Protein AF-A0A0Q7WFC5-F1 (afdb_monomer)

Foldseek 3Di:
DPDDPDAQDDPPCRQVQKWKDADDDCVCVFKDFDPVQVVFDKDWPGKMKIFGNQLLQFQFDDDQKTAGVVQWIWGADPVRDIGTDHRDPQPVFDDALADDDDVQWDWDTKEWLAWDDDPHFIKTKIWTWTDDPQKIWTWIWIDRHNVRIGDTGTGMIGSFDWSYWGWADDPPAQKTKIWTWGDPDSGMIMIIIMIGHCRPPHD

Radius of gyration: 17.23 Å; Cα contacts (8 Å, |Δi|>4): 471; chains: 1; bounding box: 55×32×42 Å

Secondary structure (DSSP, 8-state):
----PPPPPPTTTTGGG-EEEEPPS-HHHHEEE-HHHHHS-EEEEEEEEEESTTGGGEEEEETTEEEETTS-EEEEPTTS-EEEE---GGG-----SSPPPBTTBEEEEEEEEEEEEETTEEEEEEEEEEEETTEEEEEEEEESSSS-B---EEEEEESS-EEEEEEEE-SSSSEEEEEEEEEEETTEEEEEEEEEE-TTTT-

Structure (mmCIF, N/CA/C/O backbone):
data_AF-A0A0Q7WFC5-F1
#
_entry.id   AF-A0A0Q7WFC5-F1
#
loop_
_atom_site.group_PDB
_atom_site.id
_atom_site.type_symbol
_atom_site.label_atom_id
_atom_site.label_alt_id
_atom_site.label_comp_id
_atom_site.label_asym_id
_atom_site.label_entity_id
_atom_site.label_seq_id
_atom_site.pdbx_PDB_ins_code
_atom_site.Cartn_x
_atom_site.Cartn_y
_atom_site.Cartn_z
_atom_site.occupancy
_atom_site.B_iso_or_equiv
_atom_site.auth_seq_id
_atom_site.auth_comp_id
_atom_si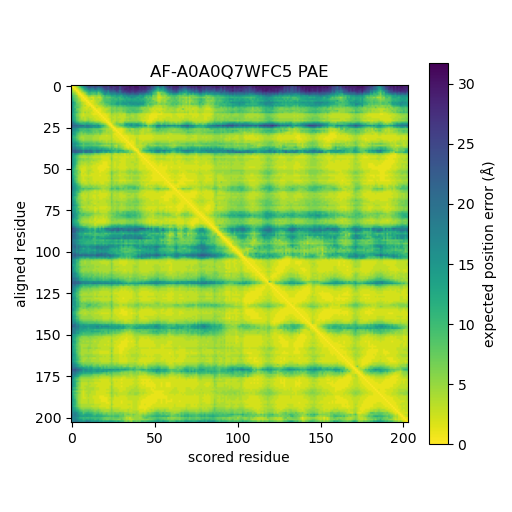te.auth_asym_id
_atom_site.auth_atom_id
_atom_site.pdbx_PDB_model_num
ATOM 1 N N . MET A 1 1 ? -30.714 11.864 8.278 1.00 39.97 1 MET A N 1
ATOM 2 C CA . MET A 1 1 ? -29.451 12.556 8.618 1.00 39.97 1 MET A CA 1
ATOM 3 C C . MET A 1 1 ? -28.369 11.495 8.747 1.00 39.97 1 MET A C 1
ATOM 5 O O . MET A 1 1 ? -28.554 10.614 9.578 1.00 39.97 1 MET A O 1
ATOM 9 N N . PRO A 1 2 ? -27.307 11.490 7.927 1.00 41.41 2 PRO A N 1
ATOM 10 C CA . PRO A 1 2 ? -26.211 10.553 8.137 1.00 41.41 2 PRO A CA 1
ATOM 11 C C . PRO A 1 2 ? -25.499 10.972 9.427 1.00 41.41 2 PRO A C 1
ATOM 13 O O . PRO A 1 2 ? -24.963 12.078 9.516 1.00 41.41 2 PRO A O 1
ATOM 16 N N . GLY A 1 3 ? -25.586 10.136 10.462 1.00 44.69 3 GLY A N 1
ATOM 17 C CA . GLY A 1 3 ? -24.937 10.397 11.741 1.00 44.69 3 GLY A CA 1
ATOM 18 C C . GLY A 1 3 ? -23.439 10.568 11.518 1.00 44.69 3 GLY A C 1
ATOM 19 O O . GLY A 1 3 ? -22.791 9.681 10.964 1.00 44.69 3 GLY A O 1
ATOM 20 N N . ARG A 1 4 ? -22.885 11.721 11.914 1.00 56.75 4 ARG A N 1
ATOM 21 C CA . ARG A 1 4 ? -21.432 11.880 12.013 1.00 56.75 4 ARG A CA 1
ATOM 22 C C . ARG A 1 4 ? -20.948 10.785 12.958 1.00 56.75 4 ARG A C 1
ATOM 24 O O . ARG A 1 4 ? -21.286 10.809 14.138 1.00 56.75 4 ARG A O 1
ATOM 31 N N . GLY A 1 5 ? -20.207 9.816 12.425 1.00 56.88 5 GLY A N 1
ATOM 32 C CA . GLY A 1 5 ? -19.525 8.825 13.247 1.00 56.88 5 GLY A CA 1
ATOM 33 C C . GLY A 1 5 ? -18.638 9.510 14.295 1.00 56.88 5 GLY A C 1
ATOM 34 O O . GLY A 1 5 ? -18.316 10.696 14.147 1.00 56.88 5 GLY A O 1
ATOM 35 N N . PRO A 1 6 ? -18.247 8.787 15.356 1.00 72.25 6 PRO A N 1
ATOM 36 C CA . PRO A 1 6 ? -17.381 9.332 16.393 1.00 72.25 6 PRO A CA 1
ATOM 37 C C . PRO A 1 6 ? -16.131 9.963 15.768 1.00 72.25 6 PRO A C 1
ATOM 39 O O . PRO A 1 6 ? -15.525 9.403 14.851 1.00 72.25 6 PRO A O 1
ATOM 42 N N . ALA A 1 7 ? -15.774 11.159 16.238 1.00 80.38 7 ALA A N 1
ATOM 43 C CA . ALA A 1 7 ? -14.580 11.846 15.772 1.00 80.38 7 ALA A CA 1
ATOM 44 C C . ALA A 1 7 ? -13.329 11.057 16.183 1.00 80.38 7 ALA A C 1
ATOM 46 O O . ALA A 1 7 ? -13.279 10.481 17.270 1.00 80.38 7 ALA A O 1
ATOM 47 N N . CYS A 1 8 ? -12.311 11.045 15.320 1.00 84.12 8 CYS A N 1
ATOM 48 C CA . CYS A 1 8 ? -11.009 10.514 15.705 1.00 84.12 8 CYS A CA 1
ATOM 49 C C . CYS A 1 8 ? -10.441 11.343 16.866 1.00 84.12 8 CYS A C 1
ATOM 51 O O . CYS A 1 8 ? -10.536 12.572 16.863 1.00 84.12 8 CYS A O 1
ATOM 53 N N . ALA A 1 9 ? -9.861 10.652 17.845 1.00 83.56 9 ALA A N 1
ATOM 54 C CA . ALA A 1 9 ? -9.234 11.255 19.009 1.00 83.56 9 ALA A CA 1
ATOM 55 C C . ALA A 1 9 ? -8.072 12.203 18.617 1.00 83.56 9 ALA A C 1
ATOM 57 O O . ALA A 1 9 ? -7.489 12.081 17.527 1.00 83.56 9 ALA A O 1
ATOM 58 N N . PRO A 1 10 ? -7.712 13.160 19.492 1.00 81.44 10 PRO A N 1
ATOM 59 C CA . PRO A 1 10 ? -6.526 13.989 19.300 1.00 81.44 10 PRO A CA 1
ATOM 60 C C . PRO A 1 10 ? -5.241 13.145 19.271 1.00 81.44 10 PRO A C 1
ATOM 62 O O . PRO A 1 10 ? -5.215 12.000 19.732 1.00 81.44 10 PRO A O 1
ATOM 65 N N . ALA A 1 11 ? -4.171 13.724 18.715 1.00 74.88 11 ALA A N 1
ATOM 66 C CA . ALA A 1 11 ? -2.845 13.102 18.682 1.00 74.88 11 ALA A CA 1
ATOM 67 C C . ALA A 1 11 ? -2.408 12.644 20.088 1.00 74.88 11 ALA A C 1
ATOM 69 O O . ALA A 1 11 ? -2.734 13.289 21.085 1.00 74.88 11 ALA A O 1
ATOM 70 N N . GLY A 1 12 ? -1.727 11.502 20.172 1.00 73.69 12 GLY A N 1
ATOM 71 C CA . GLY A 1 12 ? -1.347 10.850 21.428 1.00 73.69 12 GLY A CA 1
ATOM 72 C C . GLY A 1 12 ? -2.441 9.988 22.074 1.00 73.69 12 GLY A C 1
ATOM 73 O O . GLY A 1 12 ? -2.125 9.164 22.924 1.00 73.69 12 GLY A O 1
ATOM 74 N N . GLN A 1 13 ? -3.712 10.112 21.664 1.00 82.25 13 GLN A N 1
ATOM 75 C CA . GLN A 1 13 ? -4.828 9.292 22.181 1.00 82.25 13 GLN A CA 1
ATOM 76 C C . GLN A 1 13 ? -5.466 8.388 21.117 1.00 82.25 13 GLN A C 1
ATOM 78 O O . GLN A 1 13 ? -6.366 7.600 21.410 1.00 82.25 13 GLN A O 1
ATOM 83 N N . ARG A 1 14 ? -5.003 8.477 19.866 1.00 85.56 14 ARG A N 1
ATOM 84 C CA . ARG A 1 14 ? -5.604 7.784 18.715 1.00 85.56 14 ARG A CA 1
ATOM 85 C C . ARG A 1 14 ? -5.533 6.271 18.819 1.00 85.56 14 ARG A C 1
ATOM 87 O O . ARG A 1 14 ? -6.496 5.608 18.454 1.00 85.56 14 ARG A O 1
ATOM 94 N N . LEU A 1 15 ? -4.430 5.739 19.343 1.00 85.62 15 LEU A N 1
ATOM 95 C CA . LEU A 1 15 ? -4.199 4.294 19.420 1.00 85.62 15 LEU A CA 1
ATOM 96 C C . LEU A 1 15 ? -5.191 3.590 20.350 1.00 85.62 15 LEU A C 1
ATOM 98 O O . LEU A 1 15 ? -5.671 2.513 20.018 1.00 85.62 15 LEU A O 1
ATOM 102 N N . ALA A 1 16 ? -5.569 4.228 21.462 1.00 84.62 16 ALA A N 1
ATOM 103 C CA . ALA A 1 16 ? -6.567 3.691 22.390 1.00 84.62 16 ALA A CA 1
ATOM 104 C C . ALA A 1 16 ? -7.974 3.599 21.769 1.00 84.62 16 ALA A C 1
ATOM 106 O O . ALA A 1 16 ? -8.818 2.845 22.245 1.00 84.62 16 ALA A O 1
ATOM 107 N N . ALA A 1 17 ? -8.227 4.358 20.699 1.00 86.19 17 ALA A N 1
ATOM 108 C CA . ALA A 1 17 ? -9.476 4.327 19.948 1.00 86.19 17 ALA A CA 1
ATOM 109 C C . ALA A 1 17 ? -9.450 3.317 18.786 1.00 86.19 17 ALA A C 1
ATOM 111 O O . ALA A 1 17 ? -10.381 3.293 17.981 1.00 86.19 17 ALA A O 1
ATOM 112 N N . LEU A 1 18 ? -8.390 2.516 18.656 1.00 92.19 18 LEU A N 1
ATOM 113 C CA . LEU A 1 18 ? -8.260 1.500 17.621 1.00 92.19 18 LEU A CA 1
ATOM 114 C C . LEU A 1 18 ? -8.407 0.101 18.212 1.00 92.19 18 LEU A C 1
ATOM 116 O O . LEU A 1 18 ? -8.096 -0.176 19.367 1.00 92.19 18 LEU A O 1
ATOM 120 N N . SER A 1 19 ? -8.884 -0.813 17.385 1.00 92.50 19 SER A N 1
ATOM 121 C CA . SER A 1 19 ? -8.896 -2.243 17.665 1.00 92.50 19 SER A CA 1
ATOM 122 C C . SER A 1 19 ? -8.533 -2.987 16.397 1.00 92.50 19 SER A C 1
ATOM 124 O O . SER A 1 19 ? -8.853 -2.535 15.298 1.00 92.50 19 SER A O 1
ATOM 126 N N . VAL A 1 20 ? -7.849 -4.115 16.542 1.00 93.06 20 VAL A N 1
ATOM 127 C CA . VAL A 1 20 ? -7.303 -4.865 15.410 1.00 93.06 20 VAL A CA 1
ATOM 128 C C . VAL A 1 20 ? -7.738 -6.306 15.521 1.00 93.06 20 VAL A C 1
ATOM 130 O O . VAL A 1 20 ? -7.659 -6.914 16.586 1.00 93.06 20 VAL A O 1
ATOM 133 N N . LYS A 1 21 ? -8.197 -6.857 14.404 1.00 92.00 21 LYS A N 1
ATOM 134 C CA . LYS A 1 21 ? -8.575 -8.262 14.284 1.00 92.00 21 LYS A CA 1
ATOM 135 C C . LYS A 1 21 ? -8.008 -8.839 12.987 1.00 92.00 21 LYS A C 1
ATOM 137 O O . LYS A 1 21 ? -7.703 -8.073 12.069 1.00 92.00 21 LYS A O 1
ATOM 142 N N . PRO A 1 22 ? -7.861 -10.168 12.882 1.00 89.62 22 PRO A N 1
ATOM 143 C CA . PRO A 1 22 ? -7.664 -10.811 11.588 1.00 89.62 22 PRO A CA 1
ATOM 144 C C . PRO A 1 22 ? -8.765 -10.384 10.611 1.00 89.62 22 PRO A C 1
ATOM 146 O O . PRO A 1 22 ? -9.923 -10.239 11.010 1.00 89.62 22 PRO A O 1
ATOM 149 N N . GLY A 1 23 ? -8.403 -10.140 9.353 1.00 84.50 23 GLY A N 1
ATOM 150 C CA . GLY A 1 23 ? -9.391 -9.862 8.315 1.00 84.50 23 GLY A CA 1
ATOM 151 C C . GLY A 1 23 ? -10.138 -11.126 7.889 1.00 84.50 23 GLY A C 1
ATOM 152 O O . GLY A 1 23 ? -9.619 -12.239 7.987 1.00 84.50 23 GLY A O 1
ATOM 153 N N . GLU A 1 24 ? -11.363 -10.953 7.403 1.00 78.25 24 GLU A N 1
ATOM 154 C CA . GLU A 1 24 ? -12.151 -12.036 6.808 1.00 78.25 24 GLU A CA 1
ATOM 155 C C . GLU A 1 24 ? -11.700 -12.271 5.354 1.00 78.25 24 GLU A C 1
ATOM 157 O O . GLU A 1 24 ? -11.214 -11.360 4.681 1.00 78.25 24 GLU A O 1
ATOM 162 N N . ALA A 1 25 ? -11.795 -13.515 4.882 1.00 57.81 25 ALA A N 1
ATOM 163 C CA . ALA A 1 25 ? -11.073 -14.034 3.714 1.00 57.81 25 ALA A CA 1
ATOM 164 C C . ALA A 1 25 ? -11.590 -13.581 2.323 1.00 57.81 25 ALA A C 1
ATOM 166 O O . ALA A 1 25 ? -11.425 -14.304 1.348 1.00 57.81 25 ALA A O 1
ATOM 167 N N . GLU A 1 26 ? -12.178 -12.393 2.178 1.00 78.50 26 GLU A N 1
ATOM 168 C CA . GLU A 1 26 ? -12.779 -11.937 0.906 1.00 78.50 26 GLU A CA 1
ATOM 169 C C . GLU A 1 26 ? -11.886 -10.994 0.078 1.00 78.50 26 GLU A C 1
ATOM 171 O O . GLU A 1 26 ? -12.369 -10.116 -0.637 1.00 78.50 26 GLU A O 1
ATOM 176 N N . VAL A 1 27 ? -10.566 -11.169 0.150 1.00 84.00 27 VAL A N 1
ATOM 177 C CA . VAL A 1 27 ? -9.597 -10.307 -0.552 1.00 84.00 27 VAL A CA 1
ATOM 178 C C . VAL A 1 27 ? -9.790 -10.336 -2.072 1.00 84.00 27 VAL A C 1
ATOM 180 O O . VAL A 1 27 ? -9.755 -9.283 -2.708 1.00 84.00 27 VAL A O 1
ATOM 183 N N . ASP A 1 28 ? -10.088 -11.506 -2.640 1.00 81.44 28 ASP A N 1
ATOM 184 C CA . ASP A 1 28 ? -10.241 -11.702 -4.091 1.00 81.44 28 ASP A CA 1
ATOM 185 C C . ASP A 1 28 ? -11.478 -11.000 -4.681 1.00 81.44 28 ASP A C 1
ATOM 187 O O . ASP A 1 28 ? -11.586 -10.835 -5.894 1.00 81.44 28 ASP A O 1
ATOM 191 N N . ARG A 1 29 ? -12.426 -10.556 -3.841 1.00 85.56 29 ARG A N 1
ATOM 192 C CA . ARG A 1 29 ? -13.570 -9.734 -4.282 1.00 85.56 29 ARG A CA 1
ATOM 193 C C . ARG A 1 29 ? -13.220 -8.256 -4.407 1.00 85.56 29 ARG A C 1
ATOM 195 O O . ARG A 1 29 ? -13.911 -7.515 -5.106 1.00 85.56 29 ARG A O 1
ATOM 202 N N . VAL A 1 30 ? -12.185 -7.822 -3.694 1.00 90.50 30 VAL A N 1
ATOM 203 C CA . VAL A 1 30 ? -11.772 -6.420 -3.630 1.00 90.50 30 VAL A CA 1
ATOM 204 C C . VAL A 1 30 ? -10.581 -6.159 -4.537 1.00 90.50 30 VAL A C 1
ATOM 206 O O . VAL A 1 30 ? -10.545 -5.125 -5.200 1.00 90.50 30 VAL A O 1
ATOM 209 N N . ILE A 1 31 ? -9.621 -7.082 -4.565 1.00 94.62 31 ILE A N 1
ATOM 210 C CA . ILE A 1 31 ? -8.368 -6.954 -5.298 1.00 94.62 31 ILE A CA 1
ATOM 211 C C . ILE A 1 31 ? -8.401 -7.831 -6.545 1.00 94.62 31 ILE A C 1
ATOM 213 O O . ILE A 1 31 ? -8.584 -9.041 -6.464 1.00 94.62 31 ILE A O 1
ATOM 217 N N . ALA A 1 32 ? -8.141 -7.216 -7.695 1.00 94.50 32 ALA A N 1
ATOM 218 C CA . ALA A 1 32 ? -7.932 -7.914 -8.956 1.00 94.50 32 ALA A CA 1
ATOM 219 C C . ALA A 1 32 ? -6.514 -7.648 -9.469 1.00 94.50 32 ALA A C 1
ATOM 221 O O . ALA A 1 32 ? -6.166 -6.505 -9.784 1.00 94.50 32 ALA A O 1
ATOM 222 N N . TRP A 1 33 ? -5.703 -8.701 -9.555 1.00 94.12 33 TRP A N 1
ATOM 223 C CA . TRP A 1 33 ? -4.349 -8.653 -10.110 1.00 94.12 33 TRP A CA 1
ATOM 224 C C . TRP A 1 33 ? -4.377 -8.523 -11.629 1.00 94.12 33 TRP A C 1
ATOM 226 O O . TRP A 1 33 ? -5.282 -9.033 -12.294 1.00 94.12 33 TRP A O 1
ATOM 236 N N . SER A 1 34 ? -3.381 -7.846 -12.200 1.00 91.75 34 SER A N 1
ATOM 237 C CA . SER A 1 34 ? -3.228 -7.841 -13.652 1.00 91.75 34 SER A CA 1
ATOM 238 C C . SER A 1 34 ? -2.882 -9.250 -14.155 1.00 91.75 34 SER A C 1
ATOM 240 O O . SER A 1 34 ? -2.238 -10.011 -13.429 1.00 91.75 34 SER A O 1
ATOM 242 N N . PRO A 1 35 ? -3.268 -9.625 -15.391 1.00 87.69 35 PRO A N 1
ATOM 243 C CA . PRO A 1 35 ? -3.043 -10.979 -15.901 1.00 87.69 35 PRO A CA 1
ATOM 244 C C . PRO A 1 35 ? -1.581 -11.431 -15.823 1.00 87.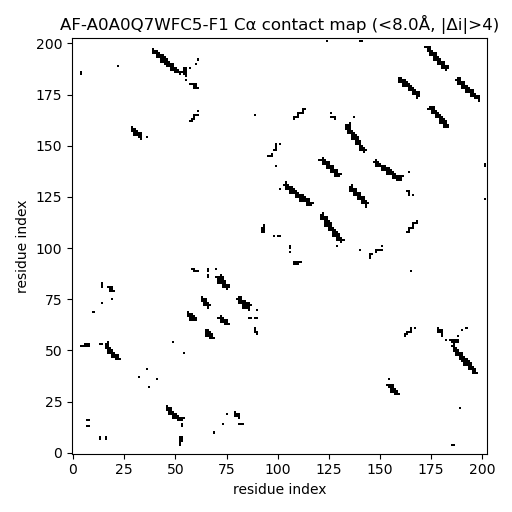69 35 PRO A C 1
ATOM 246 O O . PRO A 1 35 ? -1.310 -12.576 -15.484 1.00 87.69 35 PRO A O 1
ATOM 249 N N . GLN A 1 36 ? -0.643 -10.514 -16.075 1.00 82.75 36 GLN A N 1
ATOM 250 C CA . GLN A 1 36 ? 0.789 -10.799 -16.021 1.00 82.75 36 GLN A CA 1
ATOM 251 C C . GLN A 1 36 ? 1.274 -11.068 -14.583 1.00 82.75 36 GLN A C 1
ATOM 253 O O . GLN A 1 36 ? 2.071 -11.976 -14.370 1.00 82.75 36 GLN A O 1
ATOM 258 N N . VAL A 1 37 ? 0.757 -10.355 -13.573 1.00 83.81 37 VAL A N 1
ATOM 259 C CA . VAL A 1 37 ? 1.086 -10.654 -12.164 1.00 83.81 37 VAL A CA 1
ATOM 260 C C . VAL A 1 37 ? 0.351 -11.896 -11.663 1.00 83.81 37 VAL A C 1
ATOM 262 O O . VAL A 1 37 ? 0.867 -12.618 -10.816 1.00 83.81 37 VAL A O 1
ATOM 265 N N . ALA A 1 38 ? -0.843 -12.175 -12.186 1.00 78.94 38 ALA A N 1
ATOM 266 C CA . ALA A 1 38 ? -1.596 -13.376 -11.844 1.00 78.94 38 ALA A CA 1
ATOM 267 C C . ALA A 1 38 ? -0.884 -14.660 -12.303 1.00 78.94 38 ALA A C 1
ATOM 269 O O . ALA A 1 38 ? -1.032 -15.697 -11.659 1.00 78.94 38 ALA A O 1
ATOM 270 N N . THR A 1 39 ? -0.102 -14.589 -13.386 1.00 73.38 39 THR A N 1
ATOM 271 C CA . THR A 1 39 ? 0.787 -15.680 -13.814 1.00 73.38 39 THR A CA 1
ATOM 272 C C . THR A 1 39 ? 2.080 -15.761 -13.000 1.00 73.38 39 THR A C 1
ATOM 274 O O . THR A 1 39 ? 2.645 -16.846 -12.869 1.00 73.38 39 THR A O 1
ATOM 277 N N . ASP A 1 40 ? 2.534 -14.644 -12.427 1.00 69.31 40 ASP A N 1
ATOM 278 C CA . ASP A 1 40 ? 3.643 -14.619 -11.473 1.00 69.31 40 ASP A CA 1
ATOM 279 C C . ASP A 1 40 ? 3.202 -15.105 -10.079 1.00 69.31 40 ASP A C 1
ATOM 281 O O . ASP A 1 40 ? 2.029 -15.102 -9.702 1.00 69.31 40 ASP A O 1
ATOM 285 N N . SER A 1 41 ? 4.167 -15.518 -9.251 1.00 77.38 41 SER A N 1
ATOM 286 C CA . SER A 1 41 ? 3.875 -15.916 -7.870 1.00 77.38 41 SER A CA 1
ATOM 287 C C . SER A 1 41 ? 3.632 -14.691 -6.983 1.00 77.38 41 SER A C 1
ATOM 289 O O . SER A 1 41 ? 4.582 -14.043 -6.527 1.00 77.38 41 SER A O 1
ATOM 291 N N . HIS A 1 42 ? 2.363 -14.418 -6.684 1.00 86.94 42 HIS A N 1
ATOM 292 C CA . HIS A 1 42 ? 1.941 -13.556 -5.583 1.00 86.94 42 HIS A CA 1
ATOM 293 C C . HIS A 1 42 ? 1.221 -14.383 -4.507 1.00 86.94 42 HIS A C 1
ATOM 295 O O . HIS A 1 42 ? 0.634 -15.427 -4.787 1.00 86.94 42 HIS A O 1
ATOM 301 N N . ARG A 1 43 ? 1.293 -13.952 -3.247 1.00 91.06 43 ARG A N 1
ATOM 302 C CA . ARG A 1 43 ? 0.614 -14.627 -2.131 1.00 91.06 43 ARG A CA 1
ATOM 303 C C . ARG A 1 43 ? 0.245 -13.617 -1.061 1.00 91.06 43 ARG A C 1
ATOM 305 O O . ARG A 1 43 ? 1.090 -12.821 -0.666 1.00 91.06 43 ARG A O 1
ATOM 312 N N . LEU A 1 44 ? -0.984 -13.698 -0.557 1.00 92.31 44 LEU A N 1
ATOM 313 C CA . LEU A 1 44 ? -1.400 -12.963 0.634 1.00 92.31 44 LEU A CA 1
ATOM 314 C C . LEU A 1 44 ? -0.612 -13.471 1.852 1.00 92.31 44 LEU A C 1
ATOM 316 O O . LEU A 1 44 ? -0.672 -14.653 2.199 1.00 92.31 44 LEU A O 1
ATOM 320 N N . VAL A 1 45 ? 0.154 -12.576 2.466 1.00 91.62 45 VAL A N 1
ATOM 321 C CA . VAL A 1 45 ? 0.984 -12.835 3.651 1.00 91.62 45 VAL A CA 1
ATOM 322 C C . VAL A 1 45 ? 0.268 -12.373 4.910 1.00 91.62 45 VAL A C 1
ATOM 324 O O . VAL A 1 45 ? 0.341 -13.041 5.938 1.00 91.62 45 VAL A O 1
ATOM 327 N N . GLU A 1 46 ? -0.438 -11.246 4.832 1.00 91.19 46 GLU A N 1
ATOM 328 C CA . GLU A 1 46 ? -1.078 -10.640 5.992 1.00 91.19 46 GLU A CA 1
ATOM 329 C C . GLU A 1 46 ? -2.404 -9.983 5.608 1.00 91.19 46 GLU A C 1
ATOM 331 O O . GLU A 1 46 ? -2.498 -9.320 4.577 1.00 91.19 46 GLU A O 1
ATOM 336 N N . ASN A 1 47 ? -3.425 -10.183 6.444 1.00 93.25 47 ASN A N 1
ATOM 337 C CA . ASN A 1 47 ? -4.742 -9.565 6.321 1.00 93.25 47 ASN A CA 1
ATOM 338 C C . ASN A 1 47 ? -5.242 -9.175 7.715 1.00 93.25 47 ASN A C 1
ATOM 340 O O . ASN A 1 47 ? -5.544 -10.041 8.544 1.00 93.25 47 ASN A O 1
ATOM 344 N N . ARG A 1 48 ? -5.317 -7.872 7.984 1.00 93.19 48 ARG A N 1
ATOM 345 C CA . ARG A 1 48 ? -5.801 -7.321 9.254 1.00 93.19 48 ARG A CA 1
ATOM 346 C C . ARG A 1 48 ? -6.904 -6.312 9.008 1.00 93.19 48 ARG A C 1
ATOM 348 O O . ARG A 1 48 ? -6.830 -5.521 8.078 1.00 93.19 48 ARG A O 1
ATOM 355 N N . ARG A 1 49 ? -7.873 -6.271 9.913 1.00 94.19 49 ARG A N 1
ATOM 356 C CA . ARG A 1 49 ? -8.911 -5.246 9.954 1.00 94.19 49 ARG A CA 1
ATOM 357 C C . ARG A 1 49 ? -8.691 -4.368 11.182 1.00 94.19 49 ARG A C 1
ATOM 359 O O . ARG A 1 49 ? -8.734 -4.847 12.315 1.00 94.19 49 ARG A O 1
ATOM 366 N N . VAL A 1 50 ? -8.438 -3.087 10.942 1.00 94.44 50 VAL A N 1
ATOM 367 C CA . VAL A 1 50 ? -8.343 -2.031 11.950 1.00 94.44 50 VAL A CA 1
ATOM 368 C C . VAL A 1 50 ? -9.694 -1.337 12.035 1.00 94.44 50 VAL A C 1
ATOM 370 O O . VAL A 1 50 ? -10.210 -0.830 11.040 1.00 94.44 50 VAL A O 1
ATOM 373 N N . THR A 1 51 ? -10.271 -1.291 13.225 1.00 94.56 51 THR A N 1
ATOM 374 C CA . THR A 1 51 ? -11.568 -0.665 13.481 1.00 94.56 51 THR A CA 1
ATOM 375 C C . THR A 1 51 ? -11.452 0.431 14.522 1.00 94.56 51 THR A C 1
ATOM 377 O O . THR A 1 51 ? -10.659 0.316 15.453 1.00 94.56 51 THR A O 1
ATOM 380 N N . GLY A 1 52 ? -12.283 1.458 14.394 1.00 93.81 52 GLY A N 1
ATOM 381 C CA . GLY A 1 52 ? -12.414 2.526 15.376 1.00 93.81 52 GLY A CA 1
ATOM 382 C C . GLY A 1 52 ? -12.479 3.919 14.746 1.00 93.81 52 GLY A C 1
ATOM 383 O O . GLY A 1 52 ? -12.277 4.066 13.538 1.00 93.81 52 GLY A O 1
ATOM 384 N N . PRO A 1 53 ? -12.733 4.968 15.549 1.00 92.50 53 PRO A N 1
ATOM 385 C CA . PRO A 1 53 ? -12.864 6.352 15.079 1.00 92.50 53 PRO A CA 1
ATOM 386 C C . PRO A 1 53 ? -11.662 6.874 14.278 1.00 92.50 53 PRO A C 1
ATOM 388 O O . PRO A 1 53 ? -11.813 7.743 13.420 1.00 92.50 53 PRO A O 1
ATOM 391 N N . CYS A 1 54 ? -10.470 6.336 14.547 1.00 92.25 54 CYS A N 1
ATOM 392 C CA . CYS A 1 54 ? -9.228 6.708 13.873 1.00 92.25 54 CYS A CA 1
ATOM 393 C C . CYS A 1 54 ? -8.795 5.724 12.777 1.00 92.25 54 CYS A C 1
ATOM 395 O O . CYS A 1 54 ? -7.734 5.904 12.193 1.00 92.25 54 CYS A O 1
ATOM 397 N N . ALA A 1 55 ? -9.580 4.689 12.456 1.00 94.25 55 ALA A N 1
ATOM 398 C CA . ALA A 1 55 ? -9.148 3.670 11.495 1.00 94.25 55 ALA A CA 1
ATOM 399 C C . ALA A 1 55 ? -8.834 4.273 10.117 1.00 94.25 55 ALA A C 1
ATOM 401 O O . ALA A 1 55 ? -7.815 3.947 9.508 1.00 94.25 55 ALA A O 1
ATOM 402 N N . LYS A 1 56 ? -9.651 5.229 9.656 1.00 93.00 56 LYS A N 1
ATOM 403 C CA . LYS A 1 56 ? -9.444 5.928 8.376 1.00 93.00 56 LYS A CA 1
ATOM 404 C C . LYS A 1 56 ? -8.142 6.729 8.291 1.00 93.00 56 LYS A C 1
ATOM 406 O O . LYS A 1 56 ? -7.779 7.153 7.199 1.00 93.00 56 LYS A O 1
ATOM 411 N N . THR A 1 57 ? -7.503 7.026 9.426 1.00 91.88 57 THR A N 1
ATOM 412 C CA . THR A 1 57 ? -6.254 7.791 9.442 1.00 91.88 57 THR A CA 1
ATOM 413 C C . THR A 1 57 ? -5.041 6.884 9.336 1.00 91.88 57 THR A C 1
ATOM 415 O O . THR A 1 57 ? -3.943 7.406 9.263 1.00 91.88 57 THR A O 1
ATOM 418 N N . VAL A 1 58 ? -5.190 5.556 9.320 1.00 92.75 58 VAL A N 1
ATOM 419 C CA . VAL A 1 58 ? -4.089 4.654 8.959 1.00 92.75 58 VAL A CA 1
ATOM 420 C C . VAL A 1 58 ? -3.761 4.871 7.483 1.00 92.75 58 VAL A C 1
ATOM 422 O O . VAL A 1 58 ? -4.664 4.867 6.649 1.00 92.75 58 VAL A O 1
ATOM 425 N N . LYS A 1 59 ? -2.484 5.100 7.165 1.00 91.25 59 LYS A N 1
ATOM 426 C CA . LYS A 1 59 ? -2.020 5.422 5.804 1.00 91.25 59 LYS A CA 1
ATOM 427 C C . LYS A 1 59 ? -0.958 4.461 5.292 1.00 91.25 59 LYS A C 1
ATOM 429 O O . LYS A 1 59 ? -0.971 4.118 4.116 1.00 91.25 59 LYS A O 1
ATOM 434 N N . ALA A 1 60 ? -0.087 3.967 6.163 1.00 90.62 60 ALA A N 1
ATOM 435 C CA . ALA A 1 60 ? 0.928 2.990 5.794 1.00 90.62 60 ALA A CA 1
ATOM 436 C C . ALA A 1 60 ? 0.880 1.775 6.709 1.00 90.62 60 ALA A C 1
ATOM 438 O O . ALA A 1 60 ? 0.482 1.860 7.872 1.00 90.62 60 ALA A O 1
ATOM 439 N N . PHE A 1 61 ? 1.327 0.654 6.159 1.00 90.50 61 PHE A N 1
ATOM 440 C CA . PHE A 1 61 ? 1.417 -0.619 6.842 1.00 90.50 61 PHE A CA 1
ATOM 441 C C . PHE A 1 61 ? 2.634 -1.381 6.322 1.00 90.50 61 PHE A C 1
ATOM 443 O O . PHE A 1 61 ? 2.902 -1.385 5.123 1.0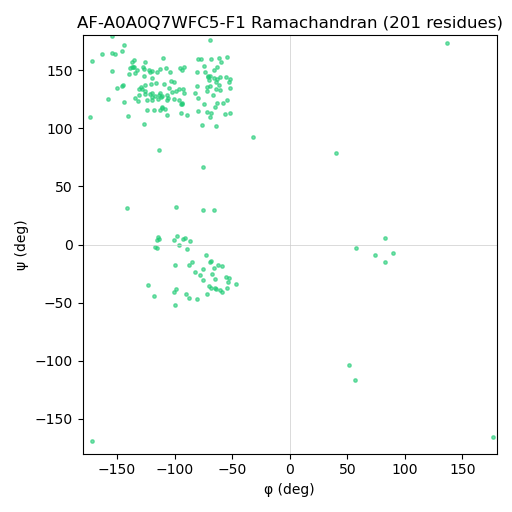0 90.50 61 PHE A O 1
ATOM 450 N N . LEU A 1 62 ? 3.392 -1.994 7.221 1.00 86.38 62 LEU A N 1
ATOM 451 C CA . LEU A 1 62 ? 4.476 -2.902 6.895 1.00 86.38 62 LEU A CA 1
ATOM 452 C C . LEU A 1 62 ? 4.755 -3.812 8.089 1.00 86.38 62 LEU A C 1
ATOM 454 O O . LEU A 1 62 ? 5.056 -3.308 9.162 1.00 86.38 62 LEU A O 1
ATOM 458 N N . VAL A 1 63 ? 4.725 -5.132 7.883 1.00 81.75 63 VAL A N 1
ATOM 459 C CA . VAL A 1 63 ? 5.189 -6.165 8.834 1.00 81.75 63 VAL A CA 1
ATOM 460 C C . VAL A 1 63 ? 4.815 -5.838 10.285 1.00 81.75 63 VAL A C 1
ATOM 462 O O . VAL A 1 63 ? 5.629 -5.354 11.072 1.00 81.75 63 VAL A O 1
ATOM 465 N N . ASN A 1 64 ? 3.556 -6.084 10.641 1.00 86.81 64 ASN A N 1
ATOM 466 C CA . ASN A 1 64 ? 2.970 -5.759 11.947 1.00 86.81 64 ASN A CA 1
ATOM 467 C C . ASN A 1 64 ? 3.016 -4.276 12.375 1.00 86.81 64 ASN A C 1
ATOM 469 O O . ASN A 1 64 ? 2.470 -3.972 13.426 1.00 86.81 64 ASN A O 1
ATOM 473 N N . THR A 1 65 ? 3.612 -3.363 11.609 1.00 90.38 65 THR A N 1
ATOM 474 C CA . THR A 1 65 ? 3.686 -1.928 11.925 1.00 90.38 65 THR A CA 1
ATOM 475 C C . THR A 1 65 ? 2.710 -1.163 11.048 1.00 90.38 65 THR A C 1
ATOM 477 O O . THR A 1 65 ? 2.677 -1.367 9.837 1.00 90.38 65 THR A O 1
ATOM 480 N N . ALA A 1 66 ? 1.949 -0.238 11.614 1.00 92.19 66 ALA A N 1
ATOM 481 C CA . ALA A 1 66 ? 1.138 0.711 10.868 1.00 92.19 66 ALA A CA 1
ATOM 482 C C . ALA A 1 66 ? 1.459 2.147 11.281 1.00 92.19 66 ALA A C 1
ATOM 484 O O . ALA A 1 66 ? 1.982 2.404 12.365 1.00 92.19 66 ALA A O 1
ATOM 485 N N . VAL A 1 67 ? 1.162 3.091 10.391 1.00 91.44 67 VAL A N 1
ATOM 486 C CA . VAL A 1 67 ? 1.402 4.518 10.621 1.00 91.44 67 VAL A CA 1
ATOM 487 C C . VAL A 1 67 ? 0.148 5.305 10.286 1.00 91.44 67 VAL A C 1
ATOM 489 O O . VAL A 1 67 ? -0.497 5.085 9.253 1.00 91.44 67 VAL A O 1
ATOM 492 N N . LEU A 1 68 ? -0.201 6.222 11.181 1.00 90.69 68 LEU A N 1
ATOM 493 C CA . LEU A 1 68 ? -1.280 7.175 10.986 1.00 90.69 68 LEU A CA 1
ATOM 494 C C . LEU A 1 68 ? -0.829 8.339 10.096 1.00 90.69 68 LEU A C 1
ATOM 496 O O . LEU A 1 68 ? 0.348 8.654 10.010 1.00 90.69 68 LEU A O 1
ATOM 500 N N . GLU A 1 69 ? -1.778 9.045 9.495 1.00 87.50 69 GLU A N 1
ATOM 501 C CA . GLU A 1 69 ? -1.571 10.256 8.692 1.00 87.50 69 GLU A CA 1
ATOM 502 C C . GLU A 1 69 ? -0.761 11.340 9.422 1.00 87.50 69 GLU A C 1
ATOM 504 O O . GLU A 1 69 ? -0.038 12.102 8.793 1.00 87.50 69 GLU A O 1
ATOM 509 N N . SER A 1 70 ? -0.835 11.382 10.755 1.00 85.25 70 SER A N 1
ATOM 510 C CA . SER A 1 70 ? -0.026 12.267 11.600 1.00 85.25 70 SER A CA 1
ATOM 511 C C . SER A 1 70 ? 1.448 11.882 11.712 1.00 85.25 70 SER A C 1
ATOM 513 O O . SER A 1 70 ? 2.216 12.634 12.305 1.00 85.25 70 SER A O 1
ATOM 515 N N . GLY A 1 71 ? 1.833 10.709 11.214 1.00 85.56 71 GLY A N 1
ATOM 516 C CA . GLY A 1 71 ? 3.146 10.105 11.414 1.00 85.56 71 GLY A CA 1
ATOM 517 C C . GLY A 1 71 ? 3.248 9.211 12.652 1.00 85.56 71 GLY A C 1
ATOM 518 O O . GLY A 1 71 ? 4.254 8.534 12.810 1.00 85.56 71 GLY A O 1
ATOM 519 N N . GLU A 1 72 ? 2.233 9.153 13.521 1.00 87.75 72 GLU A N 1
ATOM 520 C CA . GLU A 1 72 ? 2.254 8.265 14.695 1.00 87.75 72 GLU A CA 1
ATOM 521 C C . GLU A 1 72 ? 2.302 6.789 14.261 1.00 87.75 72 GLU A C 1
ATOM 523 O O . GLU A 1 72 ? 1.414 6.321 13.542 1.00 87.75 72 GLU A O 1
ATOM 528 N N . GLY A 1 73 ? 3.338 6.066 14.697 1.00 90.12 73 GLY A N 1
ATOM 529 C CA . GLY A 1 73 ? 3.539 4.646 14.418 1.00 90.12 73 GLY A CA 1
ATOM 530 C C . GLY A 1 73 ? 3.005 3.750 15.533 1.00 90.12 73 GLY A C 1
ATOM 531 O O . GLY A 1 73 ? 2.956 4.138 16.701 1.00 90.12 73 GLY A O 1
ATOM 532 N N . PHE A 1 74 ? 2.601 2.534 15.181 1.00 91.56 74 PHE A N 1
ATOM 533 C CA . PHE A 1 74 ? 2.189 1.523 16.149 1.00 91.56 74 PHE A CA 1
ATOM 534 C C . PHE A 1 74 ? 2.368 0.109 15.610 1.00 91.56 74 PHE A C 1
ATOM 536 O O . PHE A 1 74 ? 2.230 -0.135 14.413 1.00 91.56 74 PHE A O 1
ATOM 543 N N . ASP A 1 75 ? 2.637 -0.819 16.521 1.00 91.81 75 ASP A N 1
ATOM 544 C CA . ASP A 1 75 ? 2.786 -2.238 16.232 1.00 91.81 75 ASP A CA 1
ATOM 545 C C . ASP A 1 75 ? 1.545 -3.023 16.658 1.00 91.81 75 ASP A C 1
ATOM 547 O O . ASP A 1 75 ? 0.888 -2.711 17.656 1.00 91.81 75 ASP A O 1
ATOM 551 N N . PHE A 1 76 ? 1.269 -4.092 15.921 1.00 90.06 76 PHE A N 1
ATOM 552 C CA . PHE A 1 76 ? 0.258 -5.083 16.241 1.00 90.06 76 PHE A CA 1
ATOM 553 C C . PHE A 1 76 ? 0.871 -6.264 16.994 1.00 90.06 76 PHE A C 1
ATOM 555 O O . PHE A 1 76 ? 1.711 -6.997 16.463 1.00 90.06 76 PHE A O 1
ATOM 562 N N . GLY A 1 77 ? 0.381 -6.513 18.204 1.00 85.62 77 GLY A N 1
ATOM 563 C CA . GLY A 1 77 ? 0.630 -7.750 18.928 1.00 85.62 77 GLY A CA 1
ATOM 564 C C . GLY A 1 77 ? -0.056 -8.952 18.276 1.00 85.62 77 GLY A C 1
ATOM 565 O O . GLY A 1 77 ? -1.017 -8.834 17.505 1.00 85.62 77 GLY A O 1
ATOM 566 N N . LYS A 1 78 ? 0.434 -10.153 18.602 1.00 81.81 78 LYS A N 1
ATOM 567 C CA . LYS A 1 78 ? -0.179 -11.422 18.161 1.00 81.81 78 LYS A CA 1
ATOM 568 C C . LYS A 1 78 ? -1.553 -11.662 18.794 1.00 81.81 78 LYS A C 1
ATOM 570 O O . LYS A 1 78 ? -2.376 -12.359 18.218 1.00 81.81 78 LYS A O 1
ATOM 575 N N . ASP A 1 79 ? -1.781 -11.075 19.959 1.00 83.69 79 ASP A N 1
ATOM 576 C CA . ASP A 1 79 ? -3.025 -11.081 20.730 1.00 83.69 79 ASP A CA 1
ATOM 577 C C . ASP A 1 79 ? -4.002 -9.964 20.313 1.00 83.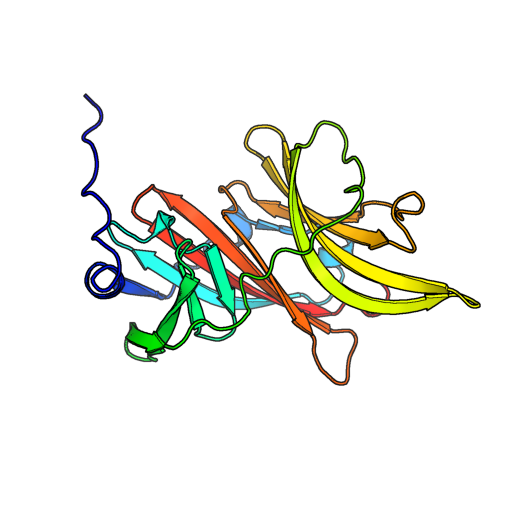69 79 ASP A C 1
ATOM 579 O O . ASP A 1 79 ? -5.068 -9.822 20.906 1.00 83.69 79 ASP A O 1
ATOM 583 N N . GLY A 1 80 ? -3.655 -9.169 19.294 1.00 82.06 80 GLY A N 1
ATOM 584 C CA . GLY A 1 80 ? -4.445 -8.015 18.863 1.00 82.06 80 GLY A CA 1
ATOM 585 C C . GLY A 1 80 ? -4.190 -6.744 19.677 1.00 82.06 80 GLY A C 1
ATOM 586 O O . GLY A 1 80 ? -4.869 -5.742 19.442 1.00 82.06 80 GLY A O 1
ATOM 587 N N . SER A 1 81 ? -3.216 -6.754 20.596 1.00 89.31 81 SER A N 1
ATOM 588 C CA . SER A 1 81 ? -2.765 -5.541 21.280 1.00 89.31 81 SER A CA 1
ATOM 589 C C . SER A 1 81 ? -2.164 -4.530 20.296 1.00 89.31 81 SER A C 1
ATOM 591 O O . SER A 1 81 ? -1.667 -4.886 19.224 1.00 89.31 81 SER A O 1
ATOM 593 N N . ILE A 1 82 ? -2.241 -3.249 20.657 1.00 92.25 82 ILE A N 1
ATOM 594 C CA . ILE A 1 82 ? -1.650 -2.143 19.904 1.00 92.25 82 ILE A CA 1
ATOM 595 C C . ILE A 1 82 ? -0.639 -1.460 20.812 1.00 92.25 82 ILE A C 1
ATOM 597 O O . ILE A 1 82 ? -0.998 -0.997 21.896 1.00 92.25 82 ILE A O 1
ATOM 601 N N . THR A 1 83 ? 0.600 -1.358 20.346 1.00 91.19 83 THR A N 1
ATOM 602 C CA . THR A 1 83 ? 1.679 -0.709 21.096 1.00 91.19 83 THR A CA 1
ATOM 603 C C . THR A 1 83 ? 2.206 0.470 20.300 1.00 91.19 83 THR A C 1
ATOM 605 O O . THR A 1 83 ? 2.498 0.339 19.114 1.00 91.19 83 THR A O 1
ATOM 608 N N . SER A 1 84 ? 2.318 1.631 20.947 1.00 89.81 84 SER A N 1
ATOM 609 C CA . SER A 1 84 ? 2.908 2.818 20.323 1.00 89.81 84 SER A CA 1
ATOM 610 C C . SER A 1 84 ? 4.358 2.560 19.923 1.00 89.81 84 SER A C 1
ATOM 612 O O . SER A 1 84 ? 5.096 1.885 20.646 1.00 89.81 84 SER A O 1
ATOM 614 N N . ARG A 1 85 ? 4.773 3.136 18.798 1.00 86.00 85 ARG A N 1
ATOM 615 C CA . ARG A 1 85 ? 6.146 3.084 18.305 1.00 86.00 85 ARG A CA 1
ATOM 616 C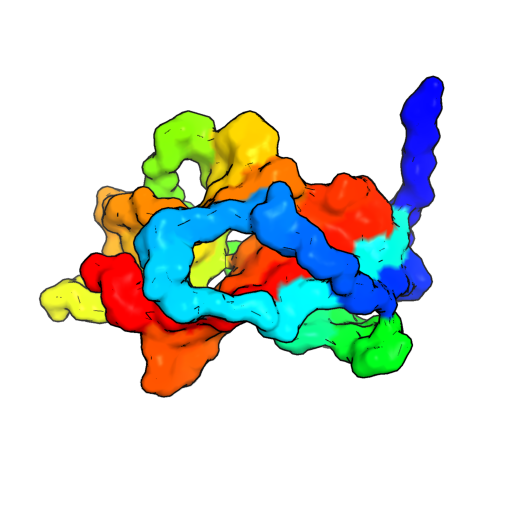 C . ARG A 1 85 ? 6.570 4.455 17.804 1.00 86.00 85 ARG A C 1
ATOM 618 O O . ARG A 1 85 ? 5.745 5.236 17.329 1.00 86.00 85 ARG A O 1
ATOM 625 N N . GLU A 1 86 ? 7.871 4.728 17.859 1.00 74.69 86 GLU A N 1
ATOM 626 C CA . GLU A 1 86 ? 8.415 5.843 17.091 1.00 74.69 86 GLU A CA 1
ATOM 627 C C . GLU A 1 86 ? 8.060 5.694 15.600 1.00 74.69 86 GLU A C 1
ATOM 629 O O . GLU A 1 86 ? 8.001 4.565 15.096 1.00 74.69 86 GLU A O 1
ATOM 634 N N . PRO A 1 87 ? 7.798 6.811 14.896 1.00 64.69 87 PRO A N 1
ATOM 635 C CA . PRO A 1 87 ? 7.454 6.797 13.484 1.00 64.69 87 PRO A CA 1
ATOM 636 C C . PRO A 1 87 ? 8.492 6.009 12.689 1.00 64.69 87 PRO A C 1
ATOM 638 O O . PRO A 1 87 ? 9.645 6.419 12.564 1.00 64.69 87 PRO A O 1
ATOM 641 N N . ALA A 1 88 ? 8.088 4.876 12.126 1.00 62.16 88 ALA A N 1
ATOM 642 C CA . ALA A 1 88 ? 8.878 4.257 11.082 1.00 62.16 88 ALA A CA 1
ATOM 643 C C . ALA A 1 88 ? 8.765 5.131 9.823 1.00 62.16 88 ALA A C 1
ATOM 645 O O . ALA A 1 88 ? 7.702 5.687 9.538 1.00 62.16 88 ALA A O 1
ATOM 646 N N . ASP A 1 89 ? 9.841 5.215 9.039 1.00 67.69 89 ASP A N 1
ATOM 647 C CA . ASP A 1 89 ? 9.943 5.973 7.779 1.00 67.69 89 ASP A CA 1
ATOM 648 C C . ASP A 1 89 ? 9.045 5.429 6.636 1.00 67.69 89 ASP A C 1
ATOM 650 O O . ASP A 1 89 ? 9.349 5.551 5.452 1.00 67.69 89 ASP A O 1
ATOM 654 N N . LEU A 1 90 ? 7.909 4.816 6.976 1.00 70.56 90 LEU A N 1
ATOM 655 C CA . LEU A 1 90 ? 6.973 4.157 6.066 1.00 70.56 90 LEU A CA 1
ATOM 656 C C . LEU A 1 90 ? 6.122 5.143 5.264 1.00 70.56 90 LEU A C 1
ATOM 658 O O . LEU A 1 90 ? 5.595 4.778 4.217 1.00 70.56 90 LEU A O 1
ATOM 662 N N . LEU A 1 91 ? 5.981 6.380 5.747 1.00 66.88 91 LEU A N 1
ATOM 663 C CA . LEU A 1 91 ? 5.183 7.417 5.093 1.00 66.88 91 LEU A CA 1
ATOM 664 C C . LEU A 1 91 ? 5.985 8.384 4.235 1.00 66.88 91 LEU A C 1
ATOM 666 O O . LEU A 1 91 ? 5.391 9.340 3.756 1.00 66.88 91 LEU A O 1
ATOM 670 N N . LYS A 1 92 ? 7.288 8.173 4.009 1.00 66.88 92 LYS A N 1
ATOM 671 C CA . LYS A 1 92 ? 8.080 9.077 3.163 1.00 66.88 92 LYS A CA 1
ATOM 672 C C . LYS A 1 92 ? 7.559 9.034 1.721 1.00 66.88 92 LYS A C 1
ATOM 674 O O . LYS A 1 92 ? 7.877 8.085 0.999 1.00 66.88 92 LYS A O 1
ATOM 679 N N . PRO A 1 93 ? 6.773 10.033 1.272 1.00 64.88 93 PRO A N 1
ATOM 680 C CA . PRO A 1 93 ? 6.249 10.031 -0.079 1.00 64.88 93 PRO A CA 1
ATOM 681 C C . PRO A 1 93 ? 7.428 10.268 -1.012 1.00 64.88 93 PRO A C 1
ATOM 683 O O . PRO A 1 93 ? 8.270 11.134 -0.755 1.00 64.88 93 PRO A O 1
ATOM 686 N N . VAL A 1 94 ? 7.504 9.523 -2.110 1.00 78.81 94 VAL A N 1
ATOM 687 C CA . VAL A 1 94 ? 8.475 9.866 -3.143 1.00 78.81 94 VAL A CA 1
ATOM 688 C C . VAL A 1 94 ? 7.982 11.132 -3.838 1.00 78.81 94 VAL A C 1
ATOM 690 O O . VAL A 1 94 ? 6.959 11.115 -4.521 1.00 78.81 94 VAL A O 1
ATOM 693 N N . ALA A 1 95 ? 8.723 12.227 -3.682 1.00 76.06 95 ALA A N 1
ATOM 694 C CA . ALA A 1 95 ? 8.537 13.406 -4.512 1.00 76.06 95 ALA A CA 1
ATOM 695 C C . ALA A 1 95 ? 9.011 13.082 -5.936 1.00 76.06 95 ALA A C 1
ATOM 697 O O . ALA A 1 95 ? 10.206 12.902 -6.177 1.00 76.06 95 ALA A O 1
ATOM 698 N N . LEU A 1 96 ? 8.066 12.974 -6.869 1.00 81.62 96 LEU A N 1
ATOM 699 C CA . LEU A 1 96 ? 8.352 12.805 -8.291 1.00 81.62 96 LEU A CA 1
ATOM 700 C C . LEU A 1 96 ? 8.302 14.170 -8.973 1.00 81.62 96 LEU A C 1
ATOM 702 O O . LEU A 1 96 ? 7.352 14.925 -8.782 1.00 81.62 96 LEU A O 1
ATOM 706 N N . ALA A 1 97 ? 9.297 14.463 -9.808 1.00 70.81 97 ALA A N 1
ATOM 707 C CA . ALA A 1 97 ? 9.336 15.694 -10.600 1.00 70.81 97 ALA A CA 1
ATOM 708 C C . ALA A 1 97 ? 8.260 15.736 -11.708 1.00 70.81 97 ALA A C 1
ATOM 710 O O . ALA A 1 97 ? 7.956 16.799 -12.239 1.00 70.81 97 ALA A O 1
ATOM 711 N N . GLY A 1 98 ? 7.662 14.586 -12.025 1.00 78.31 98 GLY A N 1
ATOM 712 C CA . GLY A 1 98 ? 6.527 14.436 -12.928 1.00 78.31 98 GLY A CA 1
ATOM 713 C C . GLY A 1 98 ? 6.045 12.985 -12.881 1.00 78.31 98 GLY A C 1
ATOM 714 O O . GLY A 1 98 ? 6.797 12.107 -13.306 1.00 78.31 98 GLY A O 1
ATOM 715 N N . PRO A 1 99 ? 4.865 12.683 -12.307 1.00 79.00 99 PRO A N 1
ATOM 716 C CA . PRO A 1 99 ? 4.328 11.329 -12.346 1.00 79.00 99 PRO A CA 1
ATOM 717 C C . PRO A 1 99 ? 3.904 10.982 -13.779 1.00 79.00 99 PRO A C 1
ATOM 719 O O . PRO A 1 99 ? 3.412 11.861 -14.495 1.00 79.00 99 PRO A O 1
ATOM 722 N N . PRO A 1 100 ? 4.057 9.721 -14.219 1.00 82.00 100 PRO A N 1
ATOM 723 C CA . PRO A 1 100 ? 3.624 9.355 -15.554 1.00 82.00 100 PRO A CA 1
ATOM 724 C C . PRO A 1 100 ? 2.104 9.509 -15.679 1.00 82.00 100 PRO A 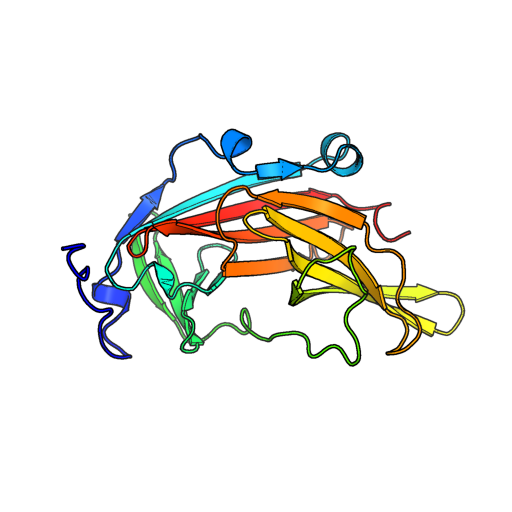C 1
ATOM 726 O O . PRO A 1 100 ? 1.364 9.142 -14.755 1.00 82.00 100 PRO A O 1
ATOM 729 N N . PRO A 1 101 ? 1.616 10.024 -16.820 1.00 77.81 101 PRO A N 1
ATOM 730 C CA . PRO A 1 101 ? 0.191 10.053 -17.079 1.00 77.81 101 PRO A CA 1
ATOM 731 C C . PRO A 1 101 ? -0.332 8.618 -17.173 1.00 77.81 101 PRO A C 1
ATOM 733 O O . PRO A 1 101 ? 0.230 7.773 -17.868 1.00 77.81 101 PRO A O 1
ATOM 736 N N . GLN A 1 102 ? -1.444 8.355 -16.497 1.00 77.88 102 GLN A N 1
ATOM 737 C CA . GLN A 1 102 ? -2.247 7.156 -16.699 1.00 77.88 102 GLN A CA 1
ATOM 738 C C . GLN A 1 102 ? -3.611 7.624 -17.203 1.00 77.88 102 GLN A C 1
ATOM 740 O O . GLN A 1 102 ? -4.186 8.511 -16.584 1.00 77.88 102 GLN A O 1
ATOM 745 N N . ASN A 1 103 ? -4.092 7.075 -18.324 1.00 69.19 103 ASN A N 1
ATOM 746 C CA . ASN A 1 103 ? -5.325 7.463 -19.034 1.00 69.19 103 ASN A CA 1
ATOM 747 C C . ASN A 1 103 ? -6.449 7.986 -18.111 1.00 69.19 103 ASN A C 1
ATOM 749 O O . ASN A 1 103 ? -7.227 7.197 -17.591 1.00 69.19 103 ASN A O 1
ATOM 753 N N . GLY A 1 104 ? -6.521 9.308 -17.904 1.00 73.19 104 GLY A N 1
ATOM 754 C CA . GLY A 1 104 ? -7.550 9.976 -17.089 1.00 73.19 104 GLY A CA 1
ATOM 755 C C . GLY A 1 104 ? -7.438 9.837 -15.561 1.00 73.19 104 GLY A C 1
ATOM 756 O O . GLY A 1 104 ? -8.142 10.546 -14.847 1.00 73.19 104 GLY A O 1
ATOM 757 N N . GLY A 1 105 ? -6.550 8.987 -15.041 1.00 86.75 105 GLY A N 1
ATOM 758 C CA . GLY A 1 105 ? -6.405 8.736 -13.608 1.00 86.75 105 GLY A CA 1
ATOM 759 C C . GLY A 1 105 ? -5.591 9.811 -12.881 1.00 86.75 105 GLY A C 1
ATOM 760 O O . GLY A 1 105 ? -4.511 10.207 -13.321 1.00 86.75 105 GLY A O 1
ATOM 761 N N . GLN A 1 106 ? -6.066 10.237 -11.713 1.00 92.31 106 GLN A N 1
ATOM 762 C CA . GLN A 1 106 ? -5.329 11.106 -10.801 1.00 92.31 106 GLN A CA 1
ATOM 763 C C . GLN A 1 106 ? -4.222 10.313 -10.099 1.00 92.31 106 GLN A C 1
ATOM 765 O O . GLN A 1 106 ? -4.507 9.354 -9.382 1.00 92.31 106 GLN A O 1
ATOM 770 N N . PHE A 1 107 ? -2.968 10.740 -10.257 1.00 92.31 107 PHE A N 1
ATOM 771 C CA . PHE A 1 107 ? -1.850 10.221 -9.468 1.00 92.31 107 PHE A CA 1
ATOM 772 C C . PHE A 1 107 ? -1.928 10.715 -8.020 1.00 92.31 107 PHE A C 1
ATOM 774 O O . PHE A 1 107 ? -2.172 11.900 -7.784 1.00 92.31 107 PHE A O 1
ATOM 781 N N . LEU A 1 108 ? -1.695 9.821 -7.058 1.00 91.62 108 LEU A N 1
ATOM 782 C CA . LEU A 1 108 ? -1.814 10.130 -5.631 1.00 91.62 108 LEU A CA 1
ATOM 783 C C . LEU A 1 108 ? -0.500 9.979 -4.872 1.00 91.62 108 LEU A C 1
ATOM 785 O O . LEU A 1 108 ? -0.165 10.831 -4.055 1.00 91.62 108 LEU A O 1
ATOM 789 N N . MET A 1 109 ? 0.244 8.902 -5.122 1.00 92.19 109 MET A N 1
ATOM 790 C CA . MET A 1 109 ? 1.524 8.651 -4.462 1.00 92.19 109 MET A CA 1
ATOM 791 C C . MET A 1 109 ? 2.345 7.609 -5.212 1.00 92.19 109 MET A C 1
ATOM 793 O O . MET A 1 109 ? 1.805 6.836 -6.002 1.00 92.19 109 MET A O 1
ATOM 797 N N . ALA A 1 110 ? 3.637 7.541 -4.902 1.00 92.19 110 ALA A N 1
ATOM 798 C CA . ALA A 1 110 ? 4.484 6.418 -5.268 1.00 92.19 110 ALA A CA 1
ATOM 799 C C . ALA A 1 110 ? 5.395 6.004 -4.115 1.00 92.19 110 ALA A C 1
ATOM 801 O O . ALA A 1 110 ? 5.785 6.816 -3.272 1.00 92.19 110 ALA A O 1
ATOM 802 N N . THR A 1 111 ? 5.761 4.730 -4.135 1.00 91.19 111 THR A N 1
ATOM 803 C CA . THR A 1 111 ? 6.794 4.124 -3.304 1.00 91.19 111 THR A CA 1
ATOM 804 C C . THR A 1 111 ? 7.877 3.538 -4.207 1.00 91.19 111 THR A C 1
ATOM 806 O O . THR A 1 111 ? 7.597 3.060 -5.311 1.00 91.19 111 THR A O 1
ATOM 809 N N . ARG A 1 112 ? 9.138 3.633 -3.778 1.00 90.75 112 ARG A N 1
ATOM 810 C CA . ARG A 1 112 ? 10.279 3.153 -4.561 1.00 90.75 112 ARG A CA 1
ATOM 811 C C . ARG A 1 112 ? 10.451 1.652 -4.358 1.00 90.75 112 ARG A C 1
ATOM 813 O O . ARG A 1 112 ? 10.521 1.185 -3.227 1.00 90.75 112 ARG A O 1
ATOM 820 N N . VAL A 1 113 ? 10.574 0.925 -5.461 1.00 90.25 113 VAL A N 1
ATOM 821 C CA . VAL A 1 113 ? 10.847 -0.516 -5.477 1.00 90.25 113 VAL A CA 1
ATOM 822 C C . VAL A 1 113 ? 12.342 -0.780 -5.435 1.00 90.25 113 VAL A C 1
ATOM 824 O O . VAL A 1 113 ? 12.812 -1.607 -4.658 1.00 90.25 113 VAL A O 1
ATOM 827 N N . GLY A 1 114 ? 13.100 -0.054 -6.252 1.00 89.00 114 GLY A N 1
ATOM 828 C CA . GLY A 1 114 ? 14.533 -0.257 -6.354 1.00 89.00 114 GLY A CA 1
ATOM 829 C C . GLY A 1 114 ? 15.182 0.630 -7.400 1.00 89.00 114 GLY A C 1
ATOM 830 O O . GLY A 1 114 ? 14.603 1.612 -7.874 1.00 89.00 114 GLY A O 1
ATOM 831 N N . TYR A 1 115 ? 16.414 0.267 -7.728 1.00 88.88 115 TYR A N 1
ATOM 832 C CA . TYR A 1 115 ? 17.207 0.921 -8.749 1.00 88.88 115 TYR A CA 1
ATOM 833 C C . TYR A 1 115 ? 17.855 -0.121 -9.638 1.00 88.88 115 TYR A C 1
ATOM 835 O O . TYR A 1 115 ? 18.293 -1.171 -9.168 1.00 88.88 115 TYR A O 1
ATOM 843 N N . ARG A 1 116 ? 18.018 0.233 -10.902 1.00 88.31 116 ARG A N 1
ATOM 844 C CA . ARG A 1 116 ? 18.799 -0.530 -11.866 1.00 88.31 116 ARG A CA 1
ATOM 845 C C . ARG A 1 116 ? 19.641 0.412 -12.707 1.00 88.31 116 ARG A C 1
ATOM 847 O O . ARG A 1 116 ? 19.357 1.604 -12.814 1.00 88.31 116 ARG A O 1
ATOM 854 N N . ARG A 1 117 ? 20.719 -0.118 -13.273 1.00 87.75 117 ARG A N 1
ATOM 855 C CA . ARG A 1 117 ? 21.533 0.611 -14.246 1.00 87.75 117 ARG A CA 1
ATOM 856 C C . ARG A 1 117 ? 21.162 0.143 -15.641 1.00 87.75 117 ARG A C 1
ATOM 858 O O . ARG A 1 117 ? 21.251 -1.045 -15.930 1.00 87.75 117 ARG A O 1
ATOM 865 N N . GLU A 1 118 ? 20.793 1.085 -16.495 1.00 86.88 118 GLU A N 1
ATOM 866 C CA . GLU A 1 118 ? 20.652 0.864 -17.932 1.00 86.88 118 GLU A CA 1
ATOM 867 C C . GLU A 1 118 ? 21.739 1.657 -18.652 1.00 86.88 118 GLU A C 1
ATOM 869 O O . GLU A 1 118 ? 21.763 2.890 -18.588 1.00 86.88 118 GLU A O 1
ATOM 874 N N . ALA A 1 119 ? 22.648 0.956 -19.333 1.00 84.88 119 ALA A N 1
ATOM 875 C CA . ALA A 1 119 ? 23.855 1.545 -19.910 1.00 84.88 119 ALA A CA 1
ATOM 876 C C . ALA A 1 119 ? 24.638 2.372 -18.866 1.00 84.88 119 ALA A C 1
ATOM 878 O O . ALA A 1 119 ? 25.291 1.800 -17.995 1.00 84.88 119 ALA A O 1
ATOM 879 N N . GLN A 1 120 ? 24.558 3.706 -18.923 1.00 84.62 120 GLN A N 1
ATOM 880 C CA . GLN A 1 120 ? 25.205 4.619 -17.969 1.00 84.62 120 GLN A CA 1
ATOM 881 C C . GLN A 1 120 ? 24.222 5.437 -17.117 1.00 84.62 120 GLN A C 1
ATOM 883 O O . GLN A 1 120 ? 24.649 6.299 -16.352 1.00 84.62 120 GLN A O 1
ATOM 888 N N . ALA A 1 121 ? 22.919 5.171 -17.215 1.00 87.44 121 ALA A N 1
ATOM 889 C CA . ALA A 1 121 ? 21.901 5.894 -16.467 1.00 87.44 121 ALA A CA 1
ATOM 890 C C . ALA A 1 121 ? 21.378 5.071 -15.282 1.00 87.44 121 ALA A C 1
ATOM 892 O O . ALA A 1 121 ? 21.173 3.858 -15.385 1.00 87.44 121 ALA A O 1
ATOM 893 N N . LEU A 1 122 ? 21.143 5.748 -14.157 1.00 90.62 122 LEU A N 1
ATOM 894 C CA . LEU A 1 122 ? 20.393 5.185 -13.041 1.00 90.62 122 LEU A CA 1
ATOM 895 C C . LEU A 1 122 ? 18.902 5.278 -13.369 1.00 90.62 122 LEU A C 1
ATOM 897 O O . LEU A 1 122 ? 18.400 6.356 -13.676 1.00 90.62 122 LEU A O 1
ATOM 901 N N . VAL A 1 123 ? 18.207 4.153 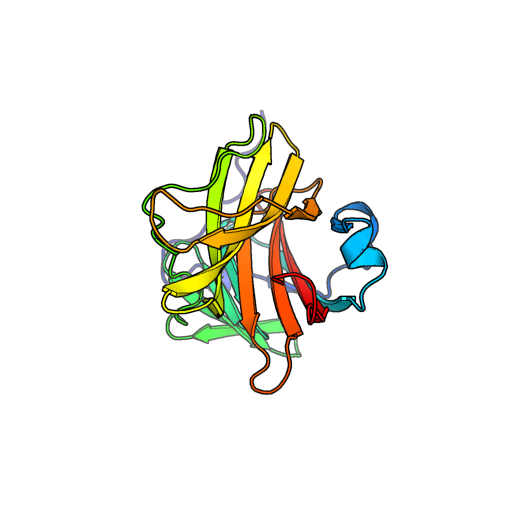-13.292 1.00 91.06 123 VAL A N 1
ATOM 902 C CA . VAL A 1 123 ? 16.758 4.073 -13.447 1.00 91.06 123 VAL A CA 1
ATOM 903 C C . VAL A 1 123 ? 16.173 3.652 -12.109 1.00 91.06 123 VAL A C 1
ATOM 905 O O . VAL A 1 123 ? 16.628 2.686 -11.498 1.00 91.06 123 VAL A O 1
ATOM 908 N N . SER A 1 124 ? 15.192 4.405 -11.629 1.00 91.81 124 SER A N 1
ATOM 909 C CA . SER A 1 124 ? 14.441 4.085 -10.422 1.00 91.81 124 SER A CA 1
ATOM 910 C C . SER A 1 124 ? 13.125 3.420 -10.784 1.00 91.81 124 SER A C 1
ATOM 912 O O . SER A 1 124 ? 12.381 3.935 -11.614 1.00 91.81 124 SER A O 1
ATOM 914 N N . ASP A 1 125 ? 12.820 2.319 -10.115 1.00 92.06 125 ASP A N 1
ATOM 915 C CA . ASP A 1 125 ? 11.569 1.590 -10.279 1.00 92.06 125 ASP A CA 1
ATOM 916 C C . ASP A 1 125 ? 10.612 1.927 -9.137 1.00 92.06 125 ASP A C 1
ATOM 918 O O . ASP A 1 125 ? 11.018 2.048 -7.975 1.00 92.06 125 ASP A O 1
ATOM 922 N N . TYR A 1 126 ? 9.333 2.079 -9.465 1.00 93.12 126 TYR A N 1
ATOM 923 C CA . TYR A 1 126 ? 8.301 2.551 -8.551 1.00 93.12 126 TYR A CA 1
ATOM 924 C C . TYR A 1 126 ? 7.038 1.705 -8.644 1.00 93.12 126 TYR A C 1
ATOM 926 O O . TYR A 1 126 ? 6.705 1.168 -9.701 1.00 93.12 126 TYR A O 1
ATOM 934 N N . LEU A 1 127 ? 6.297 1.671 -7.538 1.00 93.81 127 LEU A N 1
ATOM 935 C CA . LEU A 1 127 ? 4.864 1.410 -7.524 1.00 93.81 127 LEU A CA 1
ATOM 936 C C . LEU A 1 127 ? 4.157 2.726 -7.233 1.00 93.81 127 LEU A C 1
ATOM 938 O O . LEU A 1 127 ? 4.443 3.375 -6.229 1.00 93.81 127 LEU A O 1
ATOM 942 N N . GLY A 1 128 ? 3.246 3.123 -8.107 1.00 93.62 128 GLY A N 1
ATOM 943 C CA . GLY A 1 128 ? 2.382 4.275 -7.915 1.00 93.62 128 GLY A CA 1
ATOM 944 C C . GLY A 1 128 ? 0.934 3.870 -7.681 1.00 93.62 128 GLY A C 1
ATOM 945 O O . GLY A 1 128 ? 0.510 2.765 -8.028 1.00 93.62 128 GLY A O 1
ATOM 946 N N . LEU A 1 129 ? 0.184 4.798 -7.100 1.00 94.56 129 LEU A N 1
ATOM 947 C CA . LEU A 1 129 ? -1.247 4.698 -6.882 1.00 94.56 129 LEU A CA 1
ATOM 948 C C . LEU A 1 129 ? -1.970 5.761 -7.706 1.00 94.56 129 LEU A C 1
ATOM 950 O O . LEU A 1 129 ? -1.711 6.959 -7.553 1.00 94.56 129 LEU A O 1
ATOM 954 N N . TRP A 1 130 ? -2.919 5.309 -8.520 1.00 95.00 130 TRP A N 1
ATOM 955 C CA . TRP A 1 130 ? -3.821 6.156 -9.288 1.00 95.00 130 TRP A CA 1
ATOM 956 C C . TRP A 1 130 ? -5.271 5.901 -8.910 1.00 95.00 130 TRP A C 1
ATOM 958 O O . TRP A 1 130 ? -5.664 4.776 -8.583 1.00 95.00 130 TRP A O 1
ATOM 968 N N . ARG A 1 131 ? -6.074 6.955 -9.026 1.00 94.62 131 ARG A N 1
ATOM 969 C CA . ARG A 1 131 ? -7.524 6.913 -8.884 1.00 94.62 131 ARG A CA 1
ATOM 970 C C . ARG A 1 131 ? -8.193 7.366 -10.174 1.00 94.62 131 ARG A C 1
ATOM 972 O O . ARG A 1 131 ? -7.930 8.465 -10.650 1.00 94.62 131 ARG A O 1
ATOM 979 N N . ASP A 1 132 ? -9.100 6.546 -10.682 1.00 92.75 132 ASP A N 1
ATOM 980 C CA . ASP A 1 132 ? -9.968 6.858 -11.816 1.00 92.75 132 ASP A CA 1
ATOM 981 C C . ASP A 1 132 ? -11.424 6.602 -11.401 1.00 92.75 132 ASP A C 1
ATOM 983 O O . ASP A 1 132 ? -11.845 5.456 -11.224 1.00 92.75 132 ASP A O 1
ATOM 987 N N . GLY A 1 133 ? -12.168 7.676 -11.121 1.00 90.31 133 GLY A N 1
ATOM 988 C CA . GLY A 1 133 ? -13.489 7.590 -10.492 1.00 90.31 133 GLY A CA 1
ATOM 989 C C . GLY A 1 133 ? -13.446 6.849 -9.148 1.00 90.31 133 GLY A C 1
ATOM 990 O O . GLY A 1 133 ? -12.800 7.301 -8.193 1.00 90.31 133 GLY A O 1
ATOM 991 N N . ASP A 1 134 ? -14.131 5.706 -9.087 1.00 90.06 134 ASP A N 1
ATOM 992 C CA . ASP A 1 134 ? -14.176 4.811 -7.920 1.00 90.06 134 ASP A CA 1
ATOM 993 C C . ASP A 1 134 ? -13.179 3.645 -8.006 1.00 90.06 134 ASP A C 1
ATOM 995 O O . ASP A 1 134 ? -13.072 2.841 -7.080 1.00 90.06 134 ASP A O 1
ATOM 999 N N . ARG A 1 135 ? -12.411 3.556 -9.096 1.00 93.19 135 ARG A N 1
ATOM 1000 C CA . ARG A 1 135 ? -11.399 2.521 -9.291 1.00 93.19 135 ARG A CA 1
ATOM 1001 C C . ARG A 1 135 ? -10.037 3.003 -8.816 1.00 93.19 135 ARG A C 1
ATOM 1003 O O . ARG A 1 135 ? -9.571 4.084 -9.178 1.00 93.19 135 ARG A O 1
ATOM 1010 N N . TRP A 1 136 ? -9.360 2.141 -8.071 1.00 96.06 136 TRP A N 1
ATOM 1011 C CA . TRP A 1 136 ? -8.008 2.381 -7.585 1.00 96.06 136 TRP A CA 1
ATOM 1012 C C . TRP A 1 136 ? -7.053 1.415 -8.260 1.00 96.06 136 TRP A C 1
ATOM 1014 O O . TRP A 1 136 ? -7.316 0.215 -8.314 1.00 96.06 136 TRP A O 1
ATOM 1024 N N . THR A 1 137 ? -5.957 1.932 -8.804 1.00 96.00 137 THR A N 1
ATOM 1025 C CA . THR A 1 137 ? -4.975 1.131 -9.536 1.00 96.00 137 THR A CA 1
ATOM 1026 C C . THR A 1 137 ? -3.607 1.318 -8.918 1.00 96.00 137 THR A C 1
ATOM 1028 O O . THR A 1 137 ? -3.106 2.438 -8.837 1.00 96.00 137 THR A O 1
ATOM 1031 N N . VAL A 1 138 ? -2.990 0.208 -8.526 1.00 95.56 138 VAL A N 1
ATOM 1032 C CA . VAL A 1 138 ? -1.562 0.164 -8.233 1.00 95.56 138 VAL A CA 1
ATOM 1033 C C . VAL A 1 138 ? -0.865 -0.266 -9.510 1.00 95.56 138 VAL A C 1
ATOM 1035 O O . VAL A 1 138 ? -1.168 -1.322 -10.071 1.00 95.56 138 VAL A O 1
ATOM 1038 N N . ALA A 1 139 ? 0.046 0.564 -9.992 1.00 94.88 139 ALA A N 1
ATOM 1039 C CA . ALA A 1 139 ? 0.780 0.311 -11.219 1.00 94.88 139 ALA A CA 1
ATOM 1040 C C . ALA A 1 139 ? 2.266 0.554 -11.005 1.00 94.88 139 ALA A C 1
ATOM 1042 O O . ALA A 1 139 ? 2.671 1.381 -10.192 1.00 94.88 139 ALA A O 1
ATOM 1043 N N . SER A 1 140 ? 3.087 -0.169 -11.746 1.00 93.88 140 SER A N 1
ATOM 1044 C CA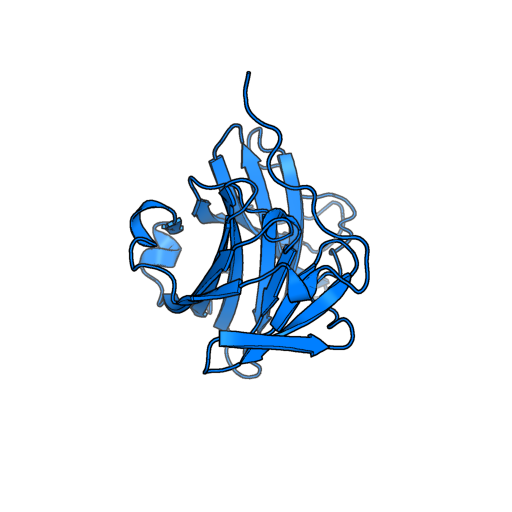 . SER A 1 140 ? 4.520 0.051 -11.757 1.00 93.88 140 SER A CA 1
ATOM 1045 C C . SER A 1 140 ? 4.916 1.012 -12.862 1.00 93.88 140 SER A C 1
ATOM 1047 O O . SER A 1 140 ? 4.303 1.009 -13.932 1.00 93.88 140 SER A O 1
ATOM 1049 N N . PHE A 1 141 ? 6.019 1.708 -12.665 1.00 93.00 141 PHE A N 1
ATOM 1050 C CA . PHE A 1 141 ? 6.704 2.437 -13.721 1.00 93.00 141 PHE A CA 1
ATOM 1051 C C . PHE A 1 141 ? 8.179 2.582 -13.356 1.00 93.00 141 PHE A C 1
ATOM 1053 O O . PHE A 1 141 ? 8.569 2.396 -12.201 1.00 93.00 141 PHE A O 1
ATOM 1060 N N . SER A 1 142 ? 8.987 2.942 -14.343 1.00 92.44 142 SER A N 1
ATOM 1061 C CA . SER A 1 142 ? 10.397 3.268 -14.153 1.00 92.44 142 SER A CA 1
ATOM 1062 C C . SER A 1 142 ? 10.622 4.733 -14.494 1.00 92.44 142 SER A C 1
ATOM 1064 O O . SER A 1 142 ? 9.961 5.267 -15.379 1.00 92.44 142 SER A O 1
ATOM 1066 N N . GLN A 1 143 ? 11.565 5.390 -13.835 1.00 90.81 143 GLN A N 1
ATOM 1067 C CA . GLN A 1 143 ? 11.944 6.761 -14.142 1.00 90.81 143 GLN A CA 1
ATOM 1068 C C . GLN A 1 143 ? 13.459 6.883 -14.168 1.00 90.81 143 GLN A C 1
ATOM 1070 O O . GLN A 1 143 ? 14.138 6.520 -13.207 1.00 90.81 143 GLN A O 1
ATOM 1075 N N . ARG A 1 144 ? 13.982 7.406 -15.274 1.00 88.62 144 ARG A N 1
ATOM 1076 C CA . ARG A 1 144 ? 15.394 7.771 -15.402 1.00 88.62 144 ARG A CA 1
ATOM 1077 C C . ARG A 1 144 ? 15.618 9.217 -14.964 1.00 88.62 144 ARG A C 1
ATOM 1079 O O . ARG A 1 144 ? 16.559 9.509 -14.237 1.00 88.62 144 ARG A O 1
ATOM 1086 N N . ASP A 1 145 ? 14.712 10.099 -15.371 1.00 81.88 145 ASP A N 1
ATOM 1087 C CA . ASP A 1 145 ? 14.655 11.507 -14.986 1.00 81.88 145 ASP A CA 1
ATOM 1088 C C . ASP A 1 145 ? 13.208 12.029 -15.106 1.00 81.88 145 ASP A C 1
ATOM 1090 O O . ASP A 1 145 ? 12.297 11.289 -15.479 1.00 81.88 145 ASP A O 1
ATOM 1094 N N . ALA A 1 146 ? 12.980 13.304 -14.776 1.00 75.94 146 ALA A N 1
ATOM 1095 C CA . ALA A 1 146 ? 11.651 13.925 -14.785 1.00 75.94 146 ALA A CA 1
ATOM 1096 C C . ALA A 1 146 ? 10.898 13.786 -16.123 1.00 75.94 146 ALA A C 1
ATOM 1098 O O . ALA A 1 146 ? 9.673 13.699 -16.130 1.00 75.94 146 ALA A O 1
ATOM 1099 N N . LEU A 1 147 ? 11.624 13.770 -17.242 1.00 78.94 147 LEU A N 1
ATOM 1100 C CA . LEU A 1 147 ? 11.077 13.754 -18.599 1.00 78.94 147 LEU A CA 1
ATOM 1101 C C . LEU A 1 147 ? 11.069 12.348 -19.203 1.00 78.94 147 LEU A C 1
ATOM 1103 O O . LEU A 1 147 ? 10.356 12.092 -20.171 1.00 78.94 147 LEU A O 1
ATOM 1107 N N . ASN A 1 148 ? 11.846 11.432 -18.631 1.00 83.19 148 ASN A N 1
ATOM 1108 C CA . ASN A 1 148 ? 12.036 10.086 -19.136 1.00 83.19 148 ASN A CA 1
ATOM 1109 C C . ASN A 1 148 ? 11.442 9.062 -18.166 1.00 83.19 148 ASN A C 1
ATOM 1111 O O . ASN A 1 148 ? 12.130 8.460 -17.330 1.00 83.19 148 ASN A O 1
ATOM 1115 N N . THR A 1 149 ? 10.124 8.910 -18.284 1.00 87.12 149 THR A N 1
ATOM 1116 C CA . THR A 1 149 ? 9.343 7.934 -17.528 1.00 87.12 149 THR A CA 1
ATOM 1117 C C . THR A 1 149 ? 8.930 6.792 -18.448 1.00 87.12 149 THR A C 1
ATOM 1119 O O . THR A 1 149 ? 8.394 7.011 -19.532 1.00 87.12 149 THR A O 1
ATOM 1122 N N . GLY A 1 150 ? 9.212 5.567 -18.016 1.00 87.25 150 GLY A N 1
ATOM 1123 C CA . GLY A 1 150 ? 8.829 4.346 -18.705 1.00 87.25 150 GLY A CA 1
ATOM 1124 C C . GLY A 1 150 ? 7.317 4.096 -18.676 1.00 87.25 150 GLY A C 1
ATOM 1125 O O . GLY A 1 150 ? 6.561 4.835 -18.037 1.00 87.25 150 GLY A O 1
ATOM 1126 N N . PRO A 1 151 ? 6.857 3.034 -19.355 1.00 88.62 151 PRO A N 1
ATOM 1127 C CA . PRO A 1 151 ? 5.440 2.709 -19.432 1.00 88.62 151 PRO A CA 1
ATOM 1128 C C . PRO A 1 151 ? 4.856 2.374 -18.055 1.00 88.62 151 PRO A C 1
ATOM 1130 O O . PRO A 1 151 ? 5.479 1.685 -17.244 1.00 88.62 151 PRO A O 1
ATOM 1133 N N . VAL A 1 152 ? 3.617 2.814 -17.830 1.00 91.50 152 VAL A N 1
ATOM 1134 C CA . VAL A 1 152 ? 2.823 2.439 -16.656 1.00 91.50 152 VAL A CA 1
ATOM 1135 C C . VAL A 1 152 ? 2.224 1.055 -16.893 1.00 91.50 152 VAL A C 1
ATOM 1137 O O . VAL A 1 152 ? 1.399 0.878 -17.789 1.00 91.50 152 VAL A O 1
ATOM 1140 N N . LYS A 1 153 ? 2.629 0.067 -16.090 1.00 92.31 153 LYS A N 1
ATOM 1141 C CA . LYS A 1 153 ? 2.117 -1.312 -16.155 1.00 92.31 153 LYS A CA 1
ATOM 1142 C C . LYS A 1 153 ? 1.225 -1.581 -14.931 1.00 92.31 153 LYS A C 1
ATOM 1144 O O . LYS A 1 153 ? 1.732 -1.529 -13.808 1.00 92.31 153 LYS A O 1
ATOM 1149 N N . PRO A 1 154 ? -0.083 -1.858 -15.086 1.00 93.12 154 PRO A N 1
ATOM 1150 C CA . PRO A 1 154 ? -0.952 -2.184 -13.956 1.00 93.12 154 PRO A CA 1
ATOM 1151 C C . PRO A 1 154 ? -0.474 -3.438 -13.214 1.00 93.12 154 PRO A C 1
ATOM 1153 O O . PRO A 1 154 ? -0.204 -4.465 -13.836 1.00 93.12 154 PRO A O 1
ATOM 1156 N N . VAL A 1 155 ? -0.406 -3.367 -11.886 1.00 94.50 155 VAL A N 1
ATOM 1157 C CA . VAL A 1 155 ? -0.043 -4.492 -11.008 1.00 94.50 155 VAL A CA 1
ATOM 1158 C C . VAL A 1 155 ? -1.306 -5.103 -10.414 1.00 94.50 155 VAL A C 1
ATOM 1160 O O . VAL A 1 155 ? -1.550 -6.298 -10.556 1.00 94.50 155 VAL A O 1
ATOM 1163 N N . LEU A 1 156 ? -2.149 -4.270 -9.806 1.00 95.50 156 LEU A N 1
ATOM 1164 C CA . LEU A 1 156 ? -3.447 -4.673 -9.277 1.00 95.50 156 LEU A CA 1
ATOM 1165 C C . LEU A 1 156 ? -4.425 -3.504 -9.289 1.00 95.50 156 LEU A C 1
ATOM 1167 O O . LEU A 1 156 ? -4.043 -2.335 -9.384 1.00 95.50 156 LEU A O 1
ATOM 1171 N N . THR A 1 157 ? -5.701 -3.829 -9.157 1.00 95.69 157 THR A N 1
ATOM 1172 C CA . THR A 1 157 ? -6.781 -2.862 -8.983 1.00 95.69 157 THR A CA 1
ATOM 1173 C C . THR A 1 157 ? -7.606 -3.207 -7.756 1.00 95.69 157 THR A C 1
ATOM 1175 O O . THR A 1 157 ? -7.691 -4.373 -7.380 1.00 95.69 157 THR A O 1
ATOM 1178 N N . SER A 1 158 ? -8.189 -2.186 -7.136 1.00 95.94 158 SER A N 1
ATOM 1179 C CA . SER A 1 158 ? -9.049 -2.300 -5.964 1.00 95.94 158 SER A CA 1
ATOM 1180 C C . SER A 1 158 ? -10.393 -1.628 -6.224 1.00 95.94 158 SER A C 1
ATOM 1182 O O . SER A 1 158 ? -10.447 -0.525 -6.781 1.00 95.94 158 SER A O 1
ATOM 1184 N N . THR A 1 159 ? -11.470 -2.287 -5.797 1.00 92.94 159 THR A N 1
ATOM 1185 C CA . THR A 1 159 ? -12.827 -1.715 -5.741 1.00 92.94 159 THR A CA 1
ATOM 1186 C C . THR A 1 159 ? -13.078 -0.927 -4.454 1.00 92.94 159 THR A C 1
ATOM 1188 O O . THR A 1 159 ? -14.019 -0.140 -4.390 1.00 92.94 159 THR A O 1
ATOM 1191 N N . LEU A 1 160 ? -12.223 -1.092 -3.439 1.00 94.69 160 LEU A N 1
ATOM 1192 C CA . LEU A 1 160 ? -12.207 -0.245 -2.248 1.00 94.69 160 LEU A CA 1
ATOM 1193 C C . LEU A 1 160 ? -11.208 0.910 -2.399 1.00 94.69 160 LEU A C 1
ATOM 1195 O O . LEU A 1 160 ? -10.158 0.725 -3.027 1.00 94.69 160 LEU A O 1
ATOM 1199 N N . PRO A 1 161 ? -11.471 2.069 -1.762 1.00 95.62 161 PRO A N 1
ATOM 1200 C CA . PRO A 1 161 ? -10.494 3.141 -1.660 1.00 95.62 161 PRO A CA 1
ATOM 1201 C C . PRO A 1 161 ? -9.164 2.683 -1.069 1.00 95.62 161 PRO A C 1
ATOM 1203 O O . PRO A 1 161 ? -9.124 2.154 0.041 1.00 95.62 161 PRO A O 1
ATOM 1206 N N . VAL A 1 162 ? -8.075 2.918 -1.802 1.00 95.50 162 VAL A N 1
ATOM 1207 C CA . VAL A 1 162 ? -6.709 2.644 -1.346 1.00 95.50 162 VAL A CA 1
ATOM 1208 C C . VAL A 1 162 ? -6.145 3.930 -0.750 1.00 95.50 162 VAL A C 1
ATOM 1210 O O . VAL A 1 162 ? -5.931 4.915 -1.443 1.00 95.50 162 VAL A O 1
ATOM 1213 N N . GLU A 1 163 ? -5.908 3.939 0.552 1.00 93.00 163 GLU A N 1
ATOM 1214 C CA . GLU A 1 163 ? -5.384 5.095 1.284 1.00 93.00 163 GLU A CA 1
ATOM 1215 C C . GLU A 1 163 ? -3.855 5.152 1.285 1.00 93.00 163 GLU A C 1
ATOM 1217 O O . GLU A 1 163 ? -3.284 6.210 1.552 1.00 93.00 163 GLU A O 1
ATOM 1222 N N . GLY A 1 164 ? -3.194 4.035 0.978 1.00 92.31 164 G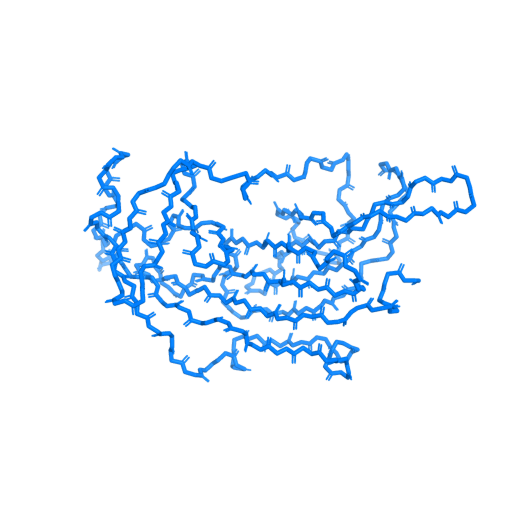LY A N 1
ATOM 1223 C CA . GLY A 1 164 ? -1.751 4.008 0.808 1.00 92.31 164 GLY A CA 1
ATOM 1224 C C . GLY A 1 164 ? -1.213 2.694 0.263 1.00 92.31 164 GLY A C 1
ATOM 1225 O O . GLY A 1 164 ? -1.851 1.643 0.366 1.00 92.31 164 GLY A O 1
ATOM 1226 N N . VAL A 1 165 ? -0.021 2.794 -0.324 1.00 93.69 165 VAL A N 1
ATOM 1227 C CA . VAL A 1 165 ? 0.758 1.677 -0.860 1.00 93.69 165 VAL A CA 1
ATOM 1228 C C . VAL A 1 165 ? 2.185 1.784 -0.347 1.00 93.69 165 VAL A C 1
ATOM 1230 O O . VAL A 1 165 ? 2.832 2.822 -0.493 1.00 93.69 165 VAL A O 1
ATOM 1233 N N . THR A 1 166 ? 2.686 0.698 0.221 1.00 92.56 166 THR A N 1
ATOM 1234 C CA . THR A 1 166 ? 4.076 0.555 0.655 1.00 92.56 166 THR A CA 1
ATOM 1235 C C . THR A 1 166 ? 4.705 -0.640 -0.042 1.00 92.56 166 THR A C 1
ATOM 1237 O O . THR A 1 166 ? 4.035 -1.613 -0.395 1.00 92.56 166 THR A O 1
ATOM 1240 N N . TYR A 1 167 ? 6.014 -0.559 -0.258 1.00 91.38 167 TYR A N 1
ATOM 1241 C CA . TYR A 1 167 ? 6.789 -1.659 -0.798 1.00 91.38 167 TYR A CA 1
ATOM 1242 C C . TYR A 1 167 ? 8.010 -1.918 0.074 1.00 91.38 167 TYR A C 1
ATOM 1244 O O . TYR A 1 167 ? 8.706 -0.984 0.473 1.00 91.38 167 TYR A O 1
ATOM 1252 N N . PHE A 1 168 ? 8.272 -3.192 0.351 1.00 89.12 168 PHE A N 1
ATOM 1253 C CA . PHE A 1 168 ? 9.451 -3.623 1.085 1.00 89.12 168 PHE A CA 1
ATOM 1254 C C . PHE A 1 168 ? 10.247 -4.646 0.273 1.00 89.12 168 PHE A C 1
ATOM 1256 O O . PHE A 1 168 ? 9.727 -5.734 0.001 1.00 89.12 168 PHE A O 1
ATOM 1263 N N . PRO A 1 169 ? 11.486 -4.322 -0.136 1.00 87.19 169 PRO A N 1
ATOM 1264 C CA . PRO A 1 169 ? 12.294 -5.215 -0.953 1.00 87.19 169 PRO A CA 1
ATOM 1265 C C . PRO A 1 169 ? 12.788 -6.424 -0.153 1.00 87.19 169 PRO A C 1
ATOM 1267 O O . PRO A 1 169 ? 13.171 -6.312 1.010 1.00 87.19 169 PRO A O 1
ATOM 1270 N N . SER A 1 170 ? 12.850 -7.580 -0.811 1.00 84.06 170 SER A N 1
ATOM 1271 C CA . SER A 1 170 ? 13.757 -8.651 -0.402 1.00 84.06 170 SER A CA 1
ATOM 1272 C C . SER A 1 170 ? 15.195 -8.225 -0.709 1.00 84.06 170 SER A C 1
ATOM 1274 O O . SER A 1 170 ? 15.445 -7.599 -1.736 1.00 84.06 170 SER A O 1
ATOM 1276 N N . LEU A 1 171 ? 16.138 -8.553 0.178 1.00 76.12 171 LEU A N 1
ATOM 1277 C CA . LEU A 1 171 ? 17.541 -8.151 0.026 1.00 76.12 171 LEU A CA 1
ATOM 1278 C C . LEU A 1 171 ? 18.244 -8.877 -1.130 1.00 76.12 171 LEU A C 1
ATOM 1280 O O . LEU A 1 171 ? 19.046 -8.274 -1.834 1.00 76.12 171 LEU A O 1
ATOM 1284 N N . ASP A 1 172 ? 17.900 -10.148 -1.346 1.00 74.00 172 ASP A N 1
ATOM 1285 C CA . ASP A 1 172 ? 18.708 -11.055 -2.174 1.00 74.00 172 ASP A CA 1
ATOM 1286 C C . ASP A 1 172 ? 17.981 -11.555 -3.426 1.00 74.00 172 ASP A C 1
ATOM 1288 O O . ASP A 1 172 ? 18.530 -12.316 -4.222 1.00 74.00 172 ASP A O 1
ATOM 1292 N N . THR A 1 173 ? 16.717 -11.173 -3.607 1.00 76.19 173 THR A N 1
ATOM 1293 C CA . THR A 1 173 ? 15.899 -11.648 -4.726 1.00 76.19 173 THR A CA 1
ATOM 1294 C C . THR A 1 173 ? 15.077 -10.509 -5.312 1.00 76.19 173 THR A C 1
ATOM 1296 O O . THR A 1 173 ? 14.702 -9.593 -4.581 1.00 76.19 173 THR A O 1
ATOM 1299 N N . PRO A 1 174 ? 14.725 -10.563 -6.609 1.00 81.00 174 PRO A N 1
ATOM 1300 C CA . PRO A 1 174 ? 13.778 -9.627 -7.208 1.00 81.00 174 PRO A CA 1
ATOM 1301 C C . PRO A 1 174 ? 12.348 -9.990 -6.777 1.00 81.00 174 PRO A C 1
ATOM 1303 O O . PRO A 1 174 ? 11.515 -10.491 -7.536 1.00 81.00 174 PRO A O 1
ATOM 1306 N N . SER A 1 175 ? 12.108 -9.827 -5.484 1.00 87.88 175 SER A N 1
ATOM 1307 C CA . SER A 1 175 ? 10.835 -10.020 -4.822 1.00 87.88 175 SER A CA 1
ATOM 1308 C C . SER A 1 175 ? 10.703 -9.020 -3.681 1.00 87.88 175 SER A C 1
ATOM 1310 O O . SER A 1 175 ? 11.668 -8.368 -3.279 1.00 87.88 175 SER A O 1
ATOM 1312 N N . GLY A 1 176 ? 9.497 -8.877 -3.159 1.00 91.06 176 GLY A N 1
ATOM 1313 C CA . GLY A 1 176 ? 9.243 -8.033 -2.004 1.00 91.06 176 GLY A CA 1
ATOM 1314 C C . GLY A 1 176 ? 7.827 -8.194 -1.496 1.00 91.06 176 GLY A C 1
ATOM 1315 O O . GLY A 1 176 ? 7.107 -9.106 -1.907 1.00 91.06 176 GLY A O 1
ATOM 1316 N N . GLN A 1 177 ? 7.434 -7.305 -0.596 1.00 92.69 177 GLN A N 1
ATOM 1317 C CA . GLN A 1 177 ? 6.066 -7.214 -0.115 1.00 92.69 177 GLN A CA 1
ATOM 1318 C C . GLN A 1 177 ? 5.425 -5.922 -0.598 1.00 92.69 177 GLN A C 1
ATOM 1320 O O . GLN A 1 177 ? 5.979 -4.846 -0.383 1.00 92.69 177 GLN A O 1
ATOM 1325 N N . ILE A 1 178 ? 4.260 -6.038 -1.231 1.00 93.81 178 ILE A N 1
ATOM 1326 C CA . ILE A 1 178 ? 3.356 -4.913 -1.468 1.00 93.81 178 ILE A CA 1
ATOM 1327 C C . ILE A 1 178 ? 2.367 -4.897 -0.312 1.00 93.81 178 ILE A C 1
ATOM 1329 O O . ILE A 1 178 ? 1.634 -5.872 -0.135 1.00 93.81 178 ILE A O 1
ATOM 1333 N N . ALA A 1 179 ? 2.311 -3.798 0.433 1.00 94.44 179 ALA A N 1
ATOM 1334 C CA . ALA A 1 179 ? 1.276 -3.586 1.431 1.00 94.44 179 ALA A CA 1
ATOM 1335 C C . ALA A 1 179 ? 0.296 -2.495 0.987 1.00 94.44 179 ALA A C 1
ATOM 1337 O O . ALA A 1 179 ? 0.685 -1.464 0.434 1.00 94.44 179 ALA A O 1
ATOM 1338 N N . LEU A 1 180 ? -0.989 -2.749 1.221 1.00 95.44 180 LEU A N 1
ATOM 1339 C CA . LEU A 1 180 ? -2.102 -1.873 0.883 1.00 95.44 180 LEU A CA 1
ATOM 1340 C C . LEU A 1 180 ? -2.870 -1.503 2.147 1.00 95.44 180 LEU A C 1
ATOM 1342 O O . LEU A 1 180 ? -3.186 -2.364 2.971 1.00 95.44 180 LEU A O 1
ATOM 1346 N N . THR A 1 181 ? -3.246 -0.233 2.233 1.00 95.50 181 THR A N 1
ATOM 1347 C CA . THR A 1 181 ? -4.183 0.280 3.233 1.00 95.50 181 THR A CA 1
ATOM 1348 C C . THR A 1 181 ? -5.505 0.578 2.536 1.00 95.50 181 THR A C 1
ATOM 1350 O O . THR A 1 181 ? -5.570 1.490 1.718 1.00 95.50 181 THR A O 1
ATOM 1353 N N . LEU A 1 182 ? -6.557 -0.187 2.819 1.00 95.88 182 LEU A N 1
ATOM 1354 C CA . LEU A 1 182 ? -7.860 -0.098 2.155 1.00 95.88 182 LEU A CA 1
ATOM 1355 C C . LEU A 1 182 ? -8.918 0.444 3.111 1.00 95.88 182 LEU A C 1
ATOM 1357 O O . LEU A 1 182 ? -9.115 -0.108 4.189 1.00 95.88 182 LEU A O 1
ATOM 1361 N N . ARG A 1 183 ? -9.656 1.481 2.726 1.00 95.00 183 ARG A N 1
ATOM 1362 C CA . ARG A 1 183 ? -10.776 1.983 3.529 1.00 95.00 183 ARG A CA 1
ATOM 1363 C C . ARG A 1 183 ? -12.063 1.257 3.149 1.00 95.00 183 ARG A C 1
ATOM 1365 O O . ARG A 1 183 ? -12.607 1.497 2.078 1.00 95.00 183 ARG A O 1
ATOM 1372 N N . GLU A 1 184 ? -12.593 0.441 4.056 1.00 93.25 184 GLU A N 1
ATOM 1373 C CA . GLU A 1 184 ? -13.923 -0.170 3.907 1.00 93.25 184 GLU A CA 1
ATOM 1374 C C . GLU A 1 184 ? -15.021 0.823 4.298 1.00 93.25 184 GLU A C 1
ATOM 1376 O O . GLU A 1 184 ? -16.000 1.024 3.584 1.00 93.25 184 GLU A O 1
ATOM 1381 N N . THR A 1 185 ? -14.836 1.486 5.441 1.00 93.00 185 THR A N 1
ATOM 1382 C CA . THR A 1 185 ? -15.754 2.498 5.971 1.00 93.00 185 THR A CA 1
ATOM 1383 C C . THR A 1 185 ? -14.953 3.602 6.668 1.00 93.00 185 THR A C 1
ATOM 1385 O O . THR A 1 185 ? -13.756 3.445 6.909 1.00 93.00 185 THR A O 1
ATOM 1388 N N . PRO A 1 186 ? -15.568 4.725 7.078 1.00 91.88 186 PRO A N 1
ATOM 1389 C CA . PRO A 1 186 ? -14.874 5.721 7.897 1.00 91.88 186 PRO A CA 1
ATOM 1390 C C . PRO A 1 186 ? -14.328 5.189 9.235 1.00 91.88 186 PRO A C 1
ATOM 1392 O O . PRO A 1 186 ? -13.475 5.842 9.832 1.00 91.88 186 PRO A O 1
ATOM 1395 N N . LEU A 1 187 ? -14.823 4.039 9.707 1.00 94.44 187 LEU A N 1
ATOM 1396 C CA . LEU A 1 187 ? -14.448 3.409 10.976 1.00 94.44 187 LEU A CA 1
ATOM 1397 C C . LEU A 1 187 ? -13.713 2.079 10.778 1.00 94.44 187 LEU A C 1
ATOM 1399 O O . LEU A 1 187 ? -13.463 1.372 11.755 1.00 94.44 187 LEU A O 1
ATOM 1403 N N . THR A 1 188 ? -13.406 1.700 9.537 1.00 94.81 188 THR A N 1
ATOM 1404 C CA . THR A 1 188 ? -12.827 0.394 9.221 1.00 94.81 188 THR A CA 1
ATOM 1405 C C . THR A 1 188 ? -11.837 0.508 8.078 1.00 94.81 188 THR A C 1
ATOM 1407 O O . THR A 1 188 ? -12.188 0.921 6.971 1.00 94.81 188 THR A O 1
ATOM 1410 N N . THR A 1 189 ? -10.612 0.086 8.360 1.00 95.44 189 THR A N 1
ATOM 1411 C CA . THR A 1 189 ? -9.508 0.030 7.411 1.00 95.44 189 THR A CA 1
ATOM 1412 C C . THR A 1 189 ? -8.949 -1.381 7.394 1.00 95.44 189 THR A C 1
ATOM 1414 O O . THR A 1 189 ? -8.633 -1.940 8.442 1.00 95.44 189 THR A O 1
ATOM 1417 N N . THR A 1 190 ? -8.802 -1.946 6.208 1.00 95.50 190 THR A N 1
ATOM 1418 C CA . THR A 1 190 ? -8.216 -3.262 5.984 1.00 95.50 190 THR A CA 1
ATOM 1419 C C . THR A 1 190 ? -6.792 -3.106 5.483 1.00 95.50 190 THR A C 1
ATOM 1421 O O . THR A 1 190 ? -6.509 -2.311 4.592 1.00 95.50 190 THR A O 1
ATOM 1424 N N . LEU A 1 191 ? -5.880 -3.844 6.099 1.00 94.94 191 LEU A N 1
ATOM 1425 C CA . LEU A 1 191 ? -4.457 -3.848 5.814 1.00 94.94 191 LEU A CA 1
ATOM 1426 C C . LEU A 1 191 ? -4.112 -5.185 5.178 1.00 94.94 191 LEU A C 1
ATOM 1428 O O . LEU A 1 191 ? -4.290 -6.234 5.802 1.00 94.94 191 LEU A O 1
ATOM 1432 N N . LEU A 1 192 ? -3.624 -5.139 3.946 1.00 94.94 192 LEU A N 1
ATOM 1433 C CA . LEU A 1 192 ? -3.216 -6.322 3.200 1.00 94.94 192 LEU A CA 1
ATOM 1434 C C . LEU A 1 192 ? -1.719 -6.254 2.934 1.00 94.94 192 LEU A C 1
ATOM 1436 O O . LEU A 1 192 ? -1.217 -5.195 2.576 1.00 94.94 192 LEU A O 1
ATOM 1440 N N . SER A 1 193 ? -1.017 -7.375 3.064 1.00 94.19 193 SER A N 1
ATOM 1441 C CA . SER A 1 193 ? 0.355 -7.529 2.578 1.00 94.19 193 SER A CA 1
ATOM 1442 C C . SER A 1 193 ? 0.445 -8.745 1.674 1.00 94.19 193 SER A C 1
ATOM 1444 O O . SER A 1 193 ? -0.012 -9.832 2.036 1.00 94.19 193 SER A O 1
ATOM 1446 N N . PHE A 1 194 ? 1.060 -8.573 0.511 1.00 93.56 194 PHE A N 1
ATOM 1447 C CA . PHE A 1 194 ? 1.286 -9.627 -0.462 1.00 93.56 194 PHE A CA 1
ATOM 1448 C C . PHE A 1 194 ? 2.771 -9.768 -0.738 1.00 93.56 194 PHE A C 1
ATOM 1450 O O . PHE A 1 194 ? 3.428 -8.793 -1.094 1.00 93.56 194 PHE A O 1
ATOM 1457 N N . SER A 1 195 ? 3.297 -10.987 -0.661 1.00 92.69 195 SER A N 1
ATOM 1458 C CA . SER A 1 195 ? 4.595 -11.281 -1.262 1.00 92.69 195 SER A CA 1
ATOM 1459 C C . SER A 1 195 ? 4.431 -11.304 -2.776 1.00 92.69 195 SER A C 1
ATOM 1461 O O . SER A 1 195 ? 3.525 -11.980 -3.266 1.00 92.69 195 SER A O 1
ATOM 1463 N N . TRP A 1 196 ? 5.315 -10.626 -3.498 1.00 91.31 196 TRP A N 1
ATOM 1464 C CA . TRP A 1 196 ? 5.312 -10.538 -4.955 1.00 91.31 196 TRP A CA 1
ATOM 1465 C C . TRP A 1 196 ? 6.712 -10.819 -5.498 1.00 91.31 196 TRP A C 1
ATOM 1467 O O . TRP A 1 196 ? 7.676 -10.155 -5.112 1.00 91.31 196 TRP A O 1
ATOM 1477 N N . ARG A 1 197 ? 6.834 -11.817 -6.379 1.00 89.62 197 ARG A N 1
ATOM 1478 C CA . ARG A 1 197 ? 8.044 -12.057 -7.179 1.00 89.62 197 ARG A CA 1
ATOM 1479 C C . ARG A 1 197 ? 7.916 -11.323 -8.510 1.00 89.62 197 ARG A C 1
ATOM 1481 O O . ARG A 1 197 ? 6.902 -11.474 -9.179 1.00 89.62 197 ARG A O 1
ATOM 1488 N N . HIS A 1 198 ? 8.938 -10.558 -8.887 1.00 85.88 198 HIS A N 1
ATOM 1489 C CA . HIS A 1 198 ? 8.883 -9.625 -10.022 1.00 85.88 198 HIS A CA 1
ATOM 1490 C C . HIS A 1 198 ? 10.185 -9.588 -10.834 1.00 85.88 198 HIS A C 1
ATOM 1492 O O . HIS A 1 198 ? 10.526 -8.576 -11.443 1.00 85.88 198 HIS A O 1
ATOM 1498 N N . SER A 1 199 ? 10.896 -10.721 -10.893 1.00 78.56 199 SER A N 1
ATOM 1499 C CA . SER A 1 199 ? 12.199 -10.884 -11.564 1.00 78.56 199 SER A CA 1
ATOM 1500 C C . SER A 1 199 ? 12.290 -10.306 -12.972 1.00 78.56 199 SER A C 1
ATOM 1502 O O . SER A 1 199 ? 13.355 -9.813 -13.342 1.00 78.56 199 SER A O 1
ATOM 1504 N N . GLN A 1 200 ? 11.202 -10.342 -13.741 1.00 81.00 200 GLN A N 1
ATOM 1505 C CA . GLN A 1 200 ? 11.152 -9.849 -15.120 1.00 81.00 200 GLN A CA 1
ATOM 1506 C C . GLN A 1 200 ? 10.220 -8.647 -15.315 1.00 81.00 200 GLN A C 1
ATOM 1508 O O . GLN A 1 200 ? 10.037 -8.181 -16.433 1.00 81.00 200 GLN A O 1
ATOM 1513 N N . TRP A 1 201 ? 9.623 -8.121 -14.245 1.00 85.75 201 TRP A N 1
ATOM 1514 C CA . TRP A 1 201 ? 8.568 -7.115 -14.365 1.00 85.75 201 TRP A CA 1
ATOM 1515 C C . TRP A 1 201 ? 9.091 -5.741 -14.813 1.00 85.75 201 TRP A C 1
ATOM 1517 O O . TRP A 1 201 ? 8.493 -5.072 -15.664 1.00 85.75 201 TRP A O 1
ATOM 1527 N N . PHE A 1 202 ? 10.224 -5.336 -14.235 1.00 81.50 202 PHE A N 1
ATOM 1528 C CA . PHE A 1 202 ? 10.885 -4.046 -14.468 1.00 81.50 202 PHE A CA 1
ATOM 1529 C C . PHE A 1 202 ? 11.953 -4.088 -15.570 1.00 81.50 202 PHE A C 1
ATOM 1531 O O . PHE A 1 202 ? 12.655 -3.098 -15.776 1.00 81.50 202 PHE A O 1
ATOM 1538 N N . GLN A 1 203 ? 12.087 -5.231 -16.249 1.00 73.38 203 GLN A N 1
ATOM 1539 C CA . GLN A 1 203 ? 12.950 -5.376 -17.419 1.00 73.38 203 GLN A CA 1
ATOM 1540 C C . GLN A 1 203 ? 12.320 -4.723 -18.656 1.00 73.38 203 GLN A C 1
ATOM 1542 O O . GLN A 1 203 ? 11.065 -4.614 -18.724 1.00 73.38 203 GLN A O 1
#

Sequence (203 aa):
MPGRGPACAPAGQRLAALSVKPGEAEVDRVIAWSPQVATDSHRLVENRRVTGPCAKTVKAFLVNTAVLESGEGFDFGKDGSITSREPADLLKPVALAGPPPQNGGQFLMATRVGYRREAQALVSDYLGLWRDGDRWTVASFSQRDALNTGPVKPVLTSTLPVEGVTYFPSLDTPSGQIALTLRETPLTTTLLSFSWRHSQWFQ

Mean predicted aligned error: 6.21 Å

Nearest PDB structures (foldseek):
  5n61-assembly1_P  TM=3.186E-01  e=1.861E-03  Saccharomyces cerevisiae S288C
  5n5y-assembly1_P  TM=2.839E-01  e=7.576E-04  Saccharomyces cerevisiae
  5o7x-assembly1_A  TM=2.923E-01  e=1.156E-03  Saccharomyces cerevisiae S288C
  6r3r-assembly1_A  TM=1.640E-01  e=1.950E-01  Bacteroides thetaiotaomicron
  3wsy-assembly1_A  TM=2.069E-01  e=8.567E-01  Homo sapiens

pLDDT: mean 86.33, std 9.91, range [39.97, 96.06]

Solvent-accessible surface area (backbone atoms only — not comparable to full-atom values): 11194 Å² total; per-residue (Å²): 131,87,74,82,68,68,73,51,58,59,90,98,48,34,71,83,44,48,47,49,43,78,43,78,94,60,56,77,81,38,45,47,64,26,74,73,48,65,75,35,64,61,44,83,72,43,54,33,31,33,33,27,44,37,21,56,40,46,29,34,52,56,93,59,31,36,26,30,74,88,47,57,18,31,36,55,45,96,86,40,46,78,43,84,43,79,59,63,84,69,74,68,69,58,86,64,87,50,76,77,90,45,97,88,33,48,78,76,51,36,29,69,63,51,74,47,74,57,95,92,42,64,32,39,32,32,42,32,38,31,38,45,92,74,42,27,35,38,26,34,36,38,33,60,48,64,88,46,58,51,72,78,44,71,46,33,34,28,69,42,52,66,63,28,66,32,59,47,68,44,94,90,50,61,31,30,34,46,20,40,25,28,42,79,42,75,41,27,20,38,41,39,29,27,41,39,53,46,78,68,70,86,109